Protein 2X7M (pdb70)

Sequence (180 aa):
LVPRGSHMKLCLVAFDGRIPMLSSIVDRFEEHVSEYLGEVKVKKKRAKLPEHAYSKVRGQYLARALLDTLRGMKGEYDRVLGLTSEDLYAPGLNFVFGQARCPGREAVVSVARLLDPDPELYLERVVKELTHELGHTFGLGHCPDRNCVMSFSSSLLEVDRKSPNFCRRCTELLQRNLKR

B-factor: mean 46.01, std 36.49, range [15.48, 312.97]

Solvent-accessible surface area: 9194 Å² total; per-residue (Å²): 220,88,96,126,72,48,49,21,72,0,1,3,0,8,7,19,81,142,13,55,77,49,61,31,0,2,87,97,0,60,126,30,0,27,129,14,15,33,111,2,77,20,104,111,86,211,17,167,20,15,105,159,5,74,24,181,152,102,30,6,11,52,0,110,7,0,0,53,37,0,138,66,41,192,47,140,34,49,36,0,0,0,0,0,22,40,23,0,25,11,108,77,80,108,38,17,9,8,27,13,33,73,98,26,56,6,0,0,0,2,0,27,88,0,89,46,133,68,66,98,48,4,1,71,11,0,10,2,4,0,0,4,10,2,0,18,0,17,33,3,41,96,14,127,62,148,86,0,0,0,9,111,6,61,41,59,146,67,0,52,155,2,20,38,60,11,24,190,181,5,39,77,67,0,77,128,45,45,183,215

Foldseek 3Di:
DPPPPLAAEEEEEEQDDPDPPVVVLQVVLQVVCCVQSNRYDYHYYYFHQDVVQQDPVLQAGAQVVVQVRQVPDDDDGQAYEYEYQGWYDHVPGSGAQKAEDQAAHYIYGYLVQLDDPDVVSSSQLSSLVSLLRNLRNLNDAADPPLQASVHDDPHSVSSSNHGSHHDPVSSCSSVVSVVD

InterPro domains:
  IPR012091 Peptidase M54, archaemetzincin, archaeal/bacterial [MF_01842] (1-168)
  IPR012091 Peptidase M54, archaemetzincin, archaeal/bacterial [NF033823] (16-166)
  IPR012091 Peptidase M54, archaemetzincin, archaeal/bacterial [PIRSF005785] (15-173)
  IPR012962 Peptidase M54, archaemetzincin [PF07998] (1-169)
  IPR012962 Peptidase M54, archaemetzincin [PTHR15910] (17-172)
  IPR012962 Peptidase M54, archaemetzincin [cd11375] (2-169)
  IPR024079 Metallopeptidase, catalytic domain superfamily [G3DSA:3.40.390.10] (1-175)

Organism: Methanopyrus kandleri (strain AV19 / DSM 6324 / JCM 9639 / NBRC 100938) (NCBI:txid190192)

Structure (mmCIF, N/CA/C/O backbone):
data_2X7M
#
_entry.id   2X7M
#
_cell.length_a   50.510
_cell.length_b   55.080
_cell.length_c   58.270
_cell.angle_alpha   90.00
_cell.angle_beta   90.00
_cell.angle_gamma   90.00
#
_symmetry.space_group_name_H-M   'P 21 21 21'
#
loop_
_entity.id
_entity.type
_entity.pdbx_description
1 polymer ARCHAEMETZINCIN
2 non-polymer 'ZINC ION'
3 water water
#
loop_
_atom_site.group_PDB
_atom_site.id
_atom_site.type_symbol
_atom_site.label_atom_id
_atom_site.label_alt_id
_atom_site.label_comp_id
_atom_site.label_asym_id
_atom_site.label_entity_id
_atom_site.label_seq_id
_atom_site.pdbx_PDB_ins_code
_atom_site.Cartn_x
_atom_site.Cartn_y
_atom_site.Cartn_z
_atom_site.occupancy
_atom_site.B_iso_or_equiv
_atom_site.auth_seq_id
_atom_site.auth_comp_id
_atom_site.auth_asym_id
_atom_site.auth_atom_id
_atom_site.pdbx_PDB_model_num
ATOM 1 N N . LEU A 1 14 ? -17.998 12.145 16.200 1.00 118.58 -6 LEU A N 1
ATOM 2 C CA . LEU A 1 14 ? -18.026 13.416 15.415 1.00 86.31 -6 LEU A CA 1
ATOM 3 C C . LEU A 1 14 ? -16.634 13.813 14.945 1.00 38.99 -6 LEU A C 1
ATOM 4 O O . LEU A 1 14 ? -16.321 15.009 14.850 1.00 41.93 -6 LEU A O 1
ATOM 22 N N . VAL A 1 15 ? -15.807 12.828 14.628 1.00 46.17 -5 VAL A N 1
ATOM 23 C CA . VAL A 1 15 ? -14.446 13.100 14.209 1.00 38.04 -5 VAL A CA 1
ATOM 24 C C . VAL A 1 15 ? -14.511 13.888 12.906 1.00 39.04 -5 VAL A C 1
ATOM 25 O O . VAL A 1 15 ? -15.260 13.528 11.997 1.00 50.60 -5 VAL A O 1
ATOM 38 N N . PRO A 1 16 ? -13.735 14.978 12.810 1.00 34.30 -4 PRO A N 1
ATOM 39 C CA . PRO A 1 16 ? -13.704 15.750 11.567 1.00 33.46 -4 PRO A CA 1
ATOM 40 C C . PRO A 1 16 ? -13.350 14.839 10.410 1.00 45.98 -4 PRO A C 1
ATOM 41 O O . PRO A 1 16 ? -12.334 14.147 10.468 1.00 35.31 -4 PRO A O 1
ATOM 52 N N . ARG A 1 17 ? -14.194 14.823 9.381 1.00 38.34 -3 ARG A N 1
ATOM 53 C CA . ARG A 1 17 ? -13.984 13.956 8.236 1.00 67.16 -3 ARG A CA 1
ATOM 54 C C . ARG A 1 17 ? -12.572 14.156 7.720 1.00 43.35 -3 ARG A C 1
ATOM 55 O O . ARG A 1 17 ? -12.123 15.287 7.541 1.00 44.95 -3 ARG A O 1
ATOM 62 N N . GLY A 1 18 ? -11.866 13.052 7.505 1.00 58.64 -2 GLY A N 1
ATOM 63 C CA . GLY A 1 18 ? -10.538 13.097 6.926 1.00 57.95 -2 GLY A CA 1
ATOM 64 C C . GLY A 1 18 ? -9.441 13.388 7.928 1.00 62.99 -2 GLY A C 1
ATOM 65 O O . GLY A 1 18 ? -8.285 13.561 7.556 1.00 54.61 -2 GLY A O 1
ATOM 69 N N . SER A 1 19 ? -9.784 13.432 9.207 1.00 40.35 -1 SER A N 1
ATOM 70 C CA . SER A 1 19 ? -8.774 13.686 10.212 1.00 44.29 -1 SER A CA 1
ATOM 71 C C . SER A 1 19 ? -8.119 12.386 10.637 1.00 46.39 -1 SER A C 1
ATOM 72 O O . SER A 1 19 ? -7.100 12.397 11.319 1.00 48.67 -1 SER A O 1
ATOM 80 N N . HIS A 1 20 ? -8.709 11.265 10.235 1.00 34.52 0 HIS A N 1
ATOM 81 C CA . HIS A 1 20 ? -8.164 9.967 10.585 1.00 60.52 0 HIS A CA 1
ATOM 82 C C . HIS A 1 20 ? -7.650 9.363 9.304 1.00 62.91 0 HIS A C 1
ATOM 83 O O . HIS A 1 20 ? -8.427 9.000 8.428 1.00 49.71 0 HIS A O 1
ATOM 98 N N . MET A 1 21 ? -6.336 9.297 9.174 1.00 35.18 1 MET A N 1
ATOM 99 C CA . MET A 1 21 ? -5.753 8.603 8.048 1.00 34.73 1 MET A CA 1
ATOM 100 C C . MET A 1 21 ? -6.019 7.118 8.222 1.00 43.70 1 MET A C 1
ATOM 101 O O . MET A 1 21 ? -5.793 6.556 9.299 1.00 38.43 1 MET A O 1
ATOM 115 N N . LYS A 1 22 ? -6.522 6.503 7.160 1.00 37.84 2 LYS A N 1
ATOM 116 C CA . LYS A 1 22 ? -6.805 5.080 7.139 1.00 37.20 2 LYS A CA 1
ATOM 117 C C . LYS A 1 22 ? -5.596 4.354 6.567 1.00 34.62 2 LYS A C 1
ATOM 118 O O . LYS A 1 22 ? -5.298 4.479 5.390 1.00 35.02 2 LYS A O 1
ATOM 137 N N . LEU A 1 23 ? -4.898 3.624 7.422 1.00 29.58 3 LEU A N 1
ATOM 138 C CA . LEU A 1 23 ? -3.750 2.843 7.004 1.00 29.24 3 LEU A CA 1
ATOM 139 C C . LEU A 1 23 ? -4.115 1.391 7.064 1.00 32.37 3 LEU A C 1
ATOM 140 O O . LEU A 1 23 ? -4.767 0.931 7.996 1.00 30.80 3 LEU A O 1
ATOM 156 N N . CYS A 1 24 ? -3.665 0.655 6.065 1.00 26.00 4 CYS A N 1
ATOM 157 C CA . CYS A 1 24 ? -3.898 -0.765 6.030 1.00 31.26 4 CYS A CA 1
ATOM 158 C C . CYS A 1 24 ? -2.525 -1.371 6.098 1.00 28.99 4 CYS A C 1
ATOM 159 O O . CYS A 1 24 ? -1.677 -1.036 5.305 1.00 28.49 4 CYS A O 1
ATOM 167 N N . LEU A 1 25 ? -2.280 -2.196 7.099 1.00 24.2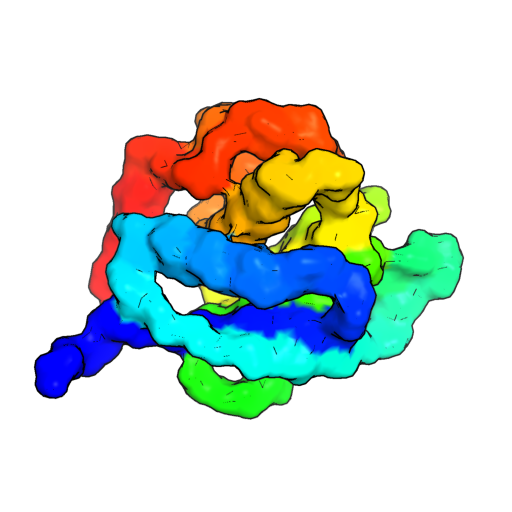4 5 LEU A N 1
ATOM 168 C CA . LEU A 1 25 ? -1.038 -2.936 7.198 1.00 22.79 5 LEU A CA 1
ATOM 169 C C . LEU A 1 25 ? -1.325 -4.348 6.745 1.00 28.34 5 LEU A C 1
ATOM 170 O O . LEU A 1 25 ? -2.149 -5.044 7.323 1.00 26.27 5 LEU A O 1
ATOM 186 N N . VAL A 1 26 ? -0.627 -4.774 5.705 1.00 21.61 6 VAL A N 1
ATOM 187 C CA . VAL A 1 26 ? -0.936 -6.008 5.032 1.00 21.81 6 VAL A CA 1
ATOM 188 C C . VAL A 1 26 ? 0.190 -6.982 5.197 1.00 24.99 6 VAL A C 1
ATOM 189 O O . VAL A 1 26 ? 1.301 -6.733 4.768 1.00 25.31 6 VAL A O 1
ATOM 202 N N . ALA A 1 27 ? -0.105 -8.125 5.775 1.00 23.34 7 ALA A N 1
ATOM 203 C CA . ALA A 1 27 ? 0.899 -9.135 5.962 1.00 23.06 7 ALA A CA 1
ATOM 204 C C . ALA A 1 27 ? 0.842 -10.060 4.782 1.00 22.26 7 ALA A C 1
ATOM 205 O O . ALA A 1 27 ? -0.186 -10.655 4.495 1.00 23.06 7 ALA A O 1
ATOM 212 N N . PHE A 1 28 ? 1.962 -10.167 4.095 1.00 21.21 8 PHE A N 1
ATOM 213 C CA . PHE A 1 28 ? 2.029 -11.002 2.928 1.00 20.20 8 PHE A CA 1
ATOM 214 C C . PHE A 1 28 ? 2.287 -12.438 3.251 1.00 24.93 8 PHE A C 1
ATOM 215 O O . PHE A 1 28 ? 2.212 -13.298 2.378 1.00 27.01 8 PHE A O 1
ATOM 232 N N . ASP A 1 29 ? 2.642 -12.710 4.496 1.00 22.54 9 ASP A N 1
ATOM 233 C CA . ASP A 1 29 ? 2.847 -14.084 4.902 1.00 28.66 9 ASP A CA 1
ATOM 234 C C . ASP A 1 29 ? 2.708 -14.151 6.407 1.00 26.80 9 ASP A C 1
ATOM 235 O O . ASP A 1 29 ? 2.596 -13.130 7.071 1.00 27.02 9 ASP A O 1
ATOM 244 N N . GLY A 1 30 ? 2.694 -15.364 6.933 1.00 28.64 10 GLY A N 1
ATOM 245 C CA . GLY A 1 30 ? 2.490 -15.562 8.351 1.00 30.15 10 GLY A CA 1
ATOM 246 C C . GLY A 1 30 ? 3.776 -15.762 9.122 1.00 32.84 10 GLY A C 1
ATOM 247 O O . GLY A 1 30 ? 3.749 -16.232 10.254 1.00 34.46 10 GLY A O 1
ATOM 251 N N . ARG A 1 31 ? 4.902 -15.394 8.528 1.00 26.49 11 ARG A N 1
ATOM 252 C CA . ARG A 1 31 ? 6.189 -15.600 9.160 1.00 25.56 11 ARG A CA 1
ATOM 253 C C . ARG A 1 31 ? 6.878 -14.296 9.513 1.00 25.22 11 ARG A C 1
ATOM 254 O O . ARG A 1 31 ? 8.098 -14.254 9.641 1.00 27.85 11 ARG A O 1
ATOM 275 N N . ILE A 1 32 ? 6.095 -13.235 9.676 1.00 23.02 12 ILE A N 1
ATOM 276 C CA . ILE A 1 32 ? 6.630 -11.957 10.107 1.00 20.97 12 ILE A CA 1
ATOM 277 C C . ILE A 1 32 ? 6.697 -11.939 11.622 1.00 22.12 12 ILE A C 1
ATOM 278 O O . ILE A 1 32 ? 5.669 -11.926 12.277 1.00 25.74 12 ILE A O 1
ATOM 294 N N . PRO A 1 33 ? 7.912 -11.929 12.176 1.00 23.77 13 PRO A N 1
ATOM 295 C CA . PRO A 1 33 ? 8.026 -11.930 13.640 1.00 22.51 13 PRO A CA 1
ATOM 296 C C . PRO A 1 33 ? 7.418 -10.681 14.241 1.00 22.91 13 PRO A C 1
ATOM 297 O O . PRO A 1 33 ? 7.587 -9.584 13.709 1.00 22.71 13 PRO A O 1
ATOM 308 N N . MET A 1 34 ? 6.697 -10.872 15.335 1.00 23.69 14 MET A N 1
ATOM 309 C CA . MET A 1 34 ? 6.137 -9.766 16.093 1.00 24.47 14 MET A CA 1
ATOM 310 C C . MET A 1 34 ? 5.288 -8.838 15.257 1.00 25.38 14 MET A C 1
ATOM 311 O O . MET A 1 34 ? 5.287 -7.636 15.474 1.00 21.66 14 MET A O 1
ATOM 325 N N . LEU A 1 35 ? 4.516 -9.404 14.353 1.00 23.73 15 LEU A N 1
ATOM 326 C CA . LEU A 1 35 ? 3.660 -8.601 13.508 1.00 22.57 15 LEU A CA 1
ATOM 327 C C . LEU A 1 35 ? 2.796 -7.641 14.317 1.00 24.73 15 LEU A C 1
ATOM 328 O O . LEU A 1 35 ? 2.691 -6.477 13.981 1.00 24.44 15 LEU A O 1
ATOM 344 N N . SER A 1 36 ? 2.180 -8.128 15.394 1.00 26.62 16 SER A N 1
ATOM 345 C CA . SER A 1 36 ? 1.259 -7.297 16.136 1.00 22.75 16 SER A CA 1
ATOM 346 C C . SER A 1 36 ? 1.990 -6.123 16.770 1.00 23.74 16 SER A C 1
ATOM 347 O O . SER A 1 36 ? 1.463 -5.020 16.833 1.00 27.31 16 SER A O 1
ATOM 355 N N . SER A 1 37 ? 3.211 -6.366 17.229 1.00 24.07 17 SER A N 1
ATOM 356 C CA . SER A 1 37 ? 3.989 -5.301 17.853 1.00 23.93 17 SER A CA 1
ATOM 357 C C . SER A 1 37 ? 4.405 -4.317 16.793 1.00 19.93 17 SER A C 1
ATOM 358 O O . SER A 1 37 ? 4.378 -3.109 17.015 1.00 23.13 17 SER A O 1
ATOM 366 N N . ILE A 1 38 ? 4.758 -4.813 15.619 1.00 19.44 18 ILE A N 1
ATOM 367 C CA . ILE A 1 38 ? 5.139 -3.922 14.533 1.00 21.38 18 ILE A CA 1
ATOM 368 C C . ILE A 1 38 ? 4.006 -2.961 14.222 1.00 20.75 18 ILE A C 1
ATOM 369 O O . ILE A 1 38 ? 4.197 -1.752 14.111 1.00 21.89 18 ILE A O 1
ATOM 385 N N . VAL A 1 39 ? 2.811 -3.500 14.090 1.00 21.37 19 VAL A N 1
ATOM 386 C CA . VAL A 1 39 ? 1.694 -2.694 13.680 1.00 24.46 19 VAL A CA 1
ATOM 387 C C . VAL A 1 39 ? 1.365 -1.702 14.784 1.00 22.80 19 VAL A C 1
ATOM 388 O O . VAL A 1 39 ? 1.177 -0.517 14.514 1.00 24.78 19 VAL A O 1
ATOM 401 N N . ASP A 1 40 ? 1.348 -2.174 16.031 1.00 25.63 20 ASP A N 1
ATOM 402 C CA . ASP A 1 40 ? 1.066 -1.302 17.173 1.00 24.63 20 ASP A CA 1
ATOM 403 C C . ASP A 1 40 ? 2.062 -0.164 17.247 1.00 22.70 20 ASP A C 1
ATOM 404 O O . ASP A 1 40 ? 1.700 0.982 17.424 1.00 24.06 20 ASP A O 1
ATOM 413 N N . ARG A 1 41 ? 3.330 -0.494 17.121 1.00 20.26 21 ARG A N 1
ATOM 414 C CA . ARG A 1 41 ? 4.356 0.514 17.246 1.00 19.75 21 ARG A CA 1
ATOM 415 C C . ARG A 1 41 ? 4.344 1.447 16.075 1.00 19.41 21 ARG A C 1
ATOM 416 O O . ARG A 1 41 ? 4.491 2.644 16.253 1.00 20.98 21 ARG A O 1
ATOM 437 N N . PHE A 1 42 ? 4.164 0.920 14.878 1.00 19.75 22 PHE A N 1
ATOM 438 C CA . PHE A 1 42 ? 4.159 1.763 13.714 1.00 18.17 22 PHE A CA 1
ATOM 439 C C . PHE A 1 42 ? 3.005 2.731 13.826 1.00 19.84 22 PHE A C 1
ATOM 440 O O . PHE A 1 42 ? 3.169 3.912 13.576 1.00 21.56 22 PHE A O 1
ATOM 457 N N . GLU A 1 43 ? 1.842 2.228 14.219 1.00 22.13 23 GLU A N 1
ATOM 458 C CA . GLU A 1 43 ? 0.648 3.071 14.359 1.00 24.99 23 GLU A CA 1
ATOM 459 C C . GLU A 1 43 ? 0.891 4.218 15.339 1.00 23.88 23 GLU A C 1
ATOM 460 O O . GLU A 1 43 ? 0.570 5.372 15.063 1.00 26.70 23 GLU A O 1
ATOM 472 N N . GLU A 1 44 ? 1.492 3.897 16.472 1.00 23.75 24 GLU A N 1
ATOM 473 C CA . GLU A 1 44 ? 1.752 4.902 17.488 1.00 25.40 24 GLU A CA 1
ATOM 474 C C . GLU A 1 44 ? 2.763 5.880 16.943 1.00 24.53 24 GLU A C 1
ATOM 475 O O . GLU A 1 44 ? 2.627 7.088 17.092 1.00 27.64 24 GLU A O 1
ATOM 487 N N . HIS A 1 45 ? 3.778 5.355 16.278 1.00 22.17 25 HIS A N 1
ATOM 488 C CA . HIS A 1 45 ? 4.865 6.201 15.847 1.00 20.25 25 HIS A CA 1
ATOM 489 C C . HIS A 1 45 ? 4.429 7.213 14.821 1.00 23.65 25 HIS A C 1
ATOM 490 O O . HIS A 1 45 ? 4.718 8.399 14.968 1.00 25.10 25 HIS A O 1
ATOM 505 N N . VAL A 1 46 ? 3.701 6.772 13.814 1.00 21.99 26 VAL A N 1
ATOM 506 C CA . VAL A 1 46 ? 3.432 7.661 12.704 1.00 24.22 26 VAL A CA 1
ATOM 507 C C . VAL A 1 46 ? 2.344 8.633 13.093 1.00 28.11 26 VAL A C 1
ATOM 508 O O . VAL A 1 46 ? 2.176 9.638 12.428 1.00 29.76 26 VAL A O 1
ATOM 521 N N . SER A 1 47 ? 1.604 8.337 14.151 1.00 29.61 27 SER A N 1
ATOM 522 C CA . SER A 1 47 ? 0.564 9.261 14.601 1.00 43.23 27 SER A CA 1
ATOM 523 C C . SER A 1 47 ? 1.142 10.632 14.973 1.00 31.63 27 SER A C 1
ATOM 524 O O . SER A 1 47 ? 0.455 11.640 14.884 1.00 39.94 27 SER A O 1
ATOM 532 N N . GLU A 1 48 ? 2.407 10.673 15.370 1.00 29.14 28 GLU A N 1
ATOM 533 C CA . GLU A 1 48 ? 3.062 11.931 15.679 1.00 31.50 28 GLU A CA 1
ATOM 534 C C . GLU A 1 48 ? 3.002 12.854 14.461 1.00 32.56 28 GLU A C 1
ATOM 535 O O . GLU A 1 48 ? 2.849 14.071 14.580 1.00 36.72 28 GLU A O 1
ATOM 547 N N . TYR A 1 49 ? 3.124 12.259 13.284 1.00 27.30 29 TYR A N 1
ATOM 548 C CA . TYR A 1 49 ? 3.188 13.009 12.043 1.00 32.67 29 TYR A CA 1
ATOM 549 C C . TYR A 1 49 ? 1.845 13.091 11.338 1.00 41.69 29 TYR A C 1
ATOM 550 O O . TYR A 1 49 ? 1.533 14.102 10.708 1.00 48.48 29 TYR A O 1
ATOM 568 N N . LEU A 1 50 ? 1.045 12.037 11.443 1.00 33.99 30 LEU A N 1
ATOM 569 C CA . LEU A 1 50 ? -0.196 11.941 10.673 1.00 34.57 30 LEU A CA 1
ATOM 570 C C . LEU A 1 50 ? -1.433 12.210 11.513 1.00 53.88 30 LEU A C 1
ATOM 571 O O . LEU A 1 50 ? -2.545 12.264 10.990 1.00 48.80 30 LEU A O 1
ATOM 587 N N . GLY A 1 51 ? -1.242 12.367 12.815 1.00 43.61 31 GLY A N 1
ATOM 588 C CA . GLY A 1 51 ? -2.357 12.349 13.740 1.00 43.17 31 GLY A CA 1
ATOM 589 C C . GLY A 1 51 ? -2.739 10.927 14.077 1.00 60.82 31 GLY A C 1
ATOM 590 O O . GLY A 1 51 ? -2.159 9.982 13.548 1.00 42.83 31 GLY A O 1
ATOM 594 N N . GLU A 1 52 ? -3.708 10.773 14.970 1.00 53.38 32 GLU A N 1
ATOM 595 C CA . GLU A 1 52 ? -4.201 9.457 15.346 1.00 84.86 32 GLU A CA 1
ATOM 596 C C . GLU A 1 52 ? -4.659 8.724 14.100 1.00 64.90 32 GLU A C 1
ATOM 597 O O . GLU A 1 52 ? -5.557 9.171 13.398 1.00 60.98 32 GLU A O 1
ATOM 609 N N . VAL A 1 53 ? -4.035 7.589 13.832 1.00 50.15 33 VAL A N 1
ATOM 610 C CA . VAL A 1 53 ? -4.326 6.837 12.626 1.00 42.49 33 VAL A CA 1
ATOM 611 C C . VAL A 1 53 ? -5.151 5.606 12.939 1.00 84.60 33 VAL A C 1
ATOM 612 O O . VAL A 1 53 ? -4.958 4.954 13.967 1.00 60.68 33 VAL A O 1
ATOM 625 N N . LYS A 1 54 ? -6.073 5.296 12.038 1.00 61.36 34 LYS A N 1
ATOM 626 C CA . LYS A 1 54 ? -6.861 4.089 12.144 1.00 47.65 34 LYS A CA 1
ATOM 627 C C . LYS A 1 54 ? -6.202 3.019 11.280 1.00 56.66 34 LYS A C 1
ATOM 628 O O . LYS A 1 54 ? -6.254 3.081 10.052 1.00 48.77 34 LYS A O 1
ATOM 647 N N . VAL A 1 55 ? -5.549 2.064 11.931 1.00 42.78 35 VAL A N 1
ATOM 648 C CA . VAL A 1 55 ? -4.904 0.959 11.242 1.00 49.81 35 VAL A CA 1
ATOM 649 C C . VAL A 1 55 ? -5.838 -0.241 11.124 1.00 43.07 35 VAL A C 1
ATOM 650 O O . VAL A 1 55 ? -6.644 -0.524 12.009 1.00 54.06 35 VAL A O 1
ATOM 663 N N . LYS A 1 56 ? -5.727 -0.932 10.004 1.00 38.84 36 LYS A N 1
ATOM 664 C CA . LYS A 1 56 ? -6.463 -2.160 9.778 1.00 39.95 36 LYS A CA 1
ATOM 665 C C . LYS A 1 56 ? -5.451 -3.158 9.290 1.00 37.52 36 LYS A C 1
ATOM 666 O O . LYS A 1 56 ? -4.605 -2.829 8.473 1.00 40.82 36 LYS A O 1
ATOM 685 N N . LYS A 1 57 ? -5.517 -4.368 9.823 1.00 41.08 37 LYS A N 1
ATOM 686 C CA . LYS A 1 57 ? -4.589 -5.410 9.452 1.00 38.09 37 LYS A CA 1
ATOM 687 C C . LYS A 1 57 ? -5.243 -6.304 8.429 1.00 38.59 37 LYS A C 1
ATOM 688 O O . LYS A 1 57 ? -6.409 -6.656 8.576 1.00 44.10 37 LYS A O 1
ATOM 707 N N . LYS A 1 58 ? -4.494 -6.614 7.376 1.00 27.06 38 LYS A N 1
ATOM 708 C CA . LYS A 1 58 ? -4.977 -7.501 6.332 1.00 29.07 38 LYS A CA 1
ATOM 709 C C . LYS A 1 58 ? -3.896 -8.492 5.968 1.00 30.61 38 LYS A C 1
ATOM 710 O O . LYS A 1 58 ? -2.755 -8.345 6.387 1.00 28.48 38 LYS A O 1
ATOM 729 N N . ARG A 1 59 ? -4.288 -9.493 5.195 1.00 33.90 39 ARG A N 1
ATOM 730 C CA . ARG A 1 59 ? -3.357 -10.404 4.549 1.00 37.29 39 ARG A CA 1
ATOM 731 C C . ARG A 1 59 ? -3.384 -10.191 3.043 1.00 44.21 39 ARG A C 1
ATOM 732 O O . ARG A 1 59 ? -4.382 -9.746 2.474 1.00 34.74 39 ARG A O 1
ATOM 753 N N . ALA A 1 60 ? -2.278 -10.513 2.393 1.00 28.97 40 ALA A N 1
ATOM 754 C CA . ALA A 1 60 ? -2.275 -10.585 0.950 1.00 32.97 40 ALA A CA 1
ATOM 755 C C . ALA A 1 60 ? -1.426 -11.759 0.532 1.00 30.61 40 ALA A C 1
ATOM 756 O O . ALA A 1 60 ? -0.582 -12.242 1.280 1.00 30.83 40 ALA A O 1
ATOM 763 N N . LYS A 1 61 ? -1.687 -12.230 -0.672 1.00 31.56 41 LYS A N 1
ATOM 764 C CA . LYS A 1 61 ? -0.911 -13.309 -1.236 1.00 33.14 41 LYS A CA 1
ATOM 765 C C . LYS A 1 61 ? 0.292 -12.744 -1.966 1.00 24.17 41 LYS A C 1
ATOM 766 O O . LYS A 1 61 ? 0.186 -11.770 -2.703 1.00 28.07 41 LYS A O 1
ATOM 785 N N . LEU A 1 62 ? 1.446 -13.342 -1.740 1.00 27.33 42 LEU A N 1
ATOM 786 C CA . LEU A 1 62 ? 2.617 -12.975 -2.505 1.00 23.89 42 LEU A CA 1
ATOM 787 C C . LEU A 1 62 ? 2.381 -13.278 -3.970 1.00 27.56 42 LEU A C 1
ATOM 788 O O . LEU A 1 62 ? 1.843 -14.325 -4.324 1.00 28.34 42 LEU A O 1
ATOM 804 N N . PRO A 1 63 ? 2.778 -12.347 -4.834 1.00 24.62 43 PRO A N 1
ATOM 805 C CA . PRO A 1 63 ? 2.628 -12.595 -6.271 1.00 23.44 43 PRO A CA 1
ATOM 806 C C . PRO A 1 63 ? 3.759 -13.485 -6.758 1.00 26.44 43 PRO A C 1
ATOM 807 O O . PRO A 1 63 ? 4.903 -13.056 -6.894 1.00 24.47 43 PRO A O 1
ATOM 818 N N . GLU A 1 64 ? 3.431 -14.739 -7.001 1.00 28.61 44 GLU A N 1
ATOM 819 C CA . GLU A 1 64 ? 4.451 -15.724 -7.317 1.00 31.29 44 GLU A CA 1
ATOM 820 C C . GLU A 1 64 ? 5.162 -15.412 -8.625 1.00 27.21 44 GLU A C 1
ATOM 821 O O . GLU A 1 64 ? 6.319 -15.792 -8.814 1.00 26.97 44 GLU A O 1
ATOM 833 N N . HIS A 1 65 ? 4.487 -14.701 -9.521 1.00 24.90 45 HIS A N 1
ATOM 834 C CA . HIS A 1 65 ? 5.102 -14.378 -10.807 1.00 27.81 45 HIS A CA 1
ATOM 835 C C . HIS A 1 65 ? 6.301 -13.483 -10.575 1.00 28.61 45 HIS A C 1
ATOM 836 O O . HIS A 1 65 ? 7.212 -13.434 -11.390 1.00 30.43 45 HIS A O 1
ATOM 851 N N . ALA A 1 66 ? 6.294 -12.773 -9.449 1.00 25.01 46 ALA A N 1
ATOM 852 C CA . ALA A 1 66 ? 7.338 -11.821 -9.142 1.00 27.08 46 ALA A CA 1
ATOM 853 C C . ALA A 1 66 ? 8.444 -12.447 -8.309 1.00 19.24 46 ALA A C 1
ATOM 854 O 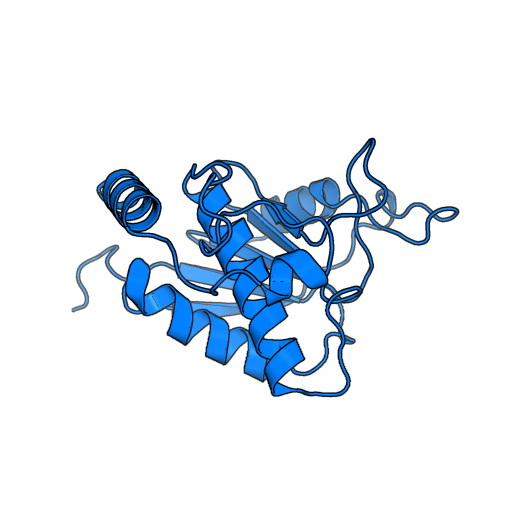O . ALA A 1 66 ? 9.395 -11.792 -7.939 1.00 21.36 46 ALA A O 1
ATOM 861 N N . TYR A 1 67 ? 8.321 -13.741 -8.042 1.00 21.27 47 TYR A N 1
ATOM 862 C CA . TYR A 1 67 ? 9.349 -14.444 -7.324 1.00 21.31 47 TYR A CA 1
ATOM 863 C C . TYR A 1 67 ? 10.425 -14.849 -8.270 1.00 22.05 47 TYR A C 1
ATOM 864 O O . TYR A 1 67 ? 10.173 -15.527 -9.294 1.00 23.92 47 TYR A O 1
ATOM 882 N N . SER A 1 68 ? 11.629 -14.429 -7.942 1.00 21.71 48 SER A N 1
ATOM 883 C CA . SER A 1 68 ? 12.799 -14.844 -8.677 1.00 21.01 48 SER A CA 1
ATOM 884 C C . SER A 1 68 ? 13.321 -16.069 -7.968 1.00 21.04 48 SER A C 1
ATOM 885 O O . SER A 1 68 ? 13.754 -16.005 -6.818 1.00 23.72 48 SER A O 1
ATOM 893 N N . LYS A 1 69 ? 13.282 -17.198 -8.654 1.00 26.07 49 LYS A N 1
ATOM 894 C CA . LYS A 1 69 ? 13.701 -18.427 -8.024 1.00 31.02 49 LYS A CA 1
ATOM 895 C C . LYS A 1 69 ? 15.195 -18.398 -7.765 1.00 23.79 49 LYS A C 1
ATOM 896 O O . LYS A 1 69 ? 15.639 -18.866 -6.721 1.00 31.06 49 LYS A O 1
ATOM 915 N N . VAL A 1 70 ? 15.967 -17.853 -8.695 1.00 27.24 50 VAL A N 1
ATOM 916 C CA . VAL A 1 70 ? 17.405 -17.781 -8.491 1.00 25.89 50 VAL A CA 1
ATOM 917 C C . VAL A 1 70 ? 17.723 -16.893 -7.300 1.00 28.80 50 VAL A C 1
ATOM 918 O O . VAL A 1 70 ? 18.518 -17.259 -6.436 1.00 30.03 50 VAL A O 1
ATOM 931 N N . ARG A 1 71 ? 17.075 -15.741 -7.223 1.00 24.02 51 ARG A N 1
ATOM 932 C CA . ARG A 1 71 ? 17.381 -14.782 -6.167 1.00 24.14 51 ARG A CA 1
ATOM 933 C C . ARG A 1 71 ? 16.765 -15.157 -4.832 1.00 24.86 51 ARG A C 1
ATOM 934 O O . ARG A 1 71 ? 17.244 -14.729 -3.788 1.00 23.91 51 ARG A O 1
ATOM 955 N N . GLY A 1 72 ? 15.686 -15.926 -4.853 1.00 21.80 52 GLY A N 1
ATOM 956 C CA . GLY A 1 72 ? 14.932 -16.198 -3.651 1.00 20.91 52 GLY A CA 1
ATOM 957 C C . GLY A 1 72 ? 14.348 -14.907 -3.108 1.00 22.28 52 GLY A C 1
ATOM 958 O O . GLY A 1 72 ? 14.275 -14.695 -1.896 1.00 23.49 52 GLY A O 1
ATOM 962 N N . GLN A 1 73 ? 13.940 -14.047 -4.029 1.00 20.81 53 GLN A N 1
ATOM 963 C CA . GLN A 1 73 ? 13.393 -12.740 -3.686 1.00 19.19 53 GLN A CA 1
ATOM 964 C C . GLN A 1 73 ? 12.221 -12.415 -4.551 1.00 19.23 53 GLN A C 1
ATOM 965 O O . GLN A 1 73 ? 12.139 -12.871 -5.685 1.00 19.54 53 GLN A O 1
ATOM 979 N N . TYR A 1 74 ? 11.361 -11.545 -4.054 1.00 18.65 54 TYR A N 1
ATOM 980 C CA . TYR A 1 74 ? 10.277 -11.015 -4.848 1.00 20.04 54 TYR A CA 1
ATOM 981 C C . TYR A 1 74 ? 10.581 -9.619 -5.279 1.00 17.10 54 TYR A C 1
ATOM 982 O O . TYR A 1 74 ? 11.193 -8.860 -4.538 1.00 17.20 54 TYR A O 1
ATOM 1000 N N . LEU A 1 75 ? 10.120 -9.274 -6.473 1.00 17.64 55 LEU A N 1
ATOM 1001 C CA . LEU A 1 75 ? 10.176 -7.885 -6.922 1.00 18.27 55 LEU A CA 1
ATOM 1002 C C . LEU A 1 75 ? 9.231 -7.074 -6.063 1.00 16.97 55 LEU A C 1
ATOM 1003 O O . LEU A 1 75 ? 8.038 -7.304 -6.053 1.00 20.66 55 LEU A O 1
ATOM 1019 N N . ALA A 1 76 ? 9.778 -6.120 -5.326 1.00 18.29 56 ALA A N 1
ATOM 1020 C CA . ALA A 1 76 ? 8.960 -5.307 -4.430 1.00 19.63 56 ALA A CA 1
ATOM 1021 C C . ALA A 1 76 ? 7.822 -4.635 -5.157 1.00 16.76 56 ALA A C 1
ATOM 1022 O O . ALA A 1 76 ? 6.732 -4.541 -4.629 1.00 19.53 56 ALA A O 1
ATOM 1029 N N . ARG A 1 77 ? 8.066 -4.148 -6.372 1.00 19.27 57 ARG A N 1
ATOM 1030 C CA . ARG A 1 77 ? 7.053 -3.424 -7.101 1.00 21.75 57 ARG A CA 1
ATOM 1031 C C . ARG A 1 77 ? 5.854 -4.317 -7.332 1.00 19.47 57 ARG A C 1
ATOM 1032 O O . ARG A 1 77 ? 4.733 -3.866 -7.345 1.00 21.66 57 ARG A O 1
ATOM 1053 N N . ALA A 1 78 ? 6.093 -5.611 -7.533 1.00 20.88 58 ALA A N 1
ATOM 1054 C CA . ALA A 1 78 ? 4.974 -6.522 -7.738 1.00 20.73 58 ALA A CA 1
ATOM 1055 C C . ALA A 1 78 ? 4.118 -6.631 -6.496 1.00 22.56 58 ALA A C 1
ATOM 1056 O O . ALA A 1 78 ? 2.923 -6.784 -6.579 1.00 23.97 58 ALA A O 1
ATOM 1063 N N . LEU A 1 79 ? 4.741 -6.568 -5.330 1.00 20.05 59 LEU A N 1
ATOM 1064 C CA . LEU A 1 79 ? 3.972 -6.539 -4.099 1.00 19.03 59 LEU A CA 1
ATOM 1065 C C . LEU A 1 79 ? 3.191 -5.240 -4.019 1.00 18.91 59 LEU A C 1
ATOM 1066 O O . LEU A 1 79 ? 2.055 -5.225 -3.596 1.00 21.02 59 LEU A O 1
ATOM 1082 N N . LEU A 1 80 ? 3.790 -4.143 -4.448 1.00 18.69 60 LEU A N 1
ATOM 1083 C CA . LEU A 1 80 ? 3.030 -2.910 -4.491 1.00 21.42 60 LEU A CA 1
ATOM 1084 C C . LEU A 1 80 ? 1.825 -3.046 -5.409 1.00 21.19 60 LEU A C 1
ATOM 1085 O O . LEU A 1 80 ? 0.767 -2.542 -5.098 1.00 23.06 60 LEU A O 1
ATOM 1101 N N . ASP A 1 81 ? 2.002 -3.700 -6.552 1.00 21.51 61 ASP A N 1
ATOM 1102 C CA . ASP A 1 81 ? 0.906 -3.932 -7.466 1.00 24.97 61 ASP A CA 1
ATOM 1103 C C . ASP A 1 81 ? -0.139 -4.777 -6.781 1.00 24.12 61 ASP A C 1
ATOM 1104 O O . ASP A 1 81 ? -1.319 -4.497 -6.882 1.00 26.79 61 ASP A O 1
ATOM 1113 N N . THR A 1 82 ? 0.301 -5.783 -6.028 1.00 25.04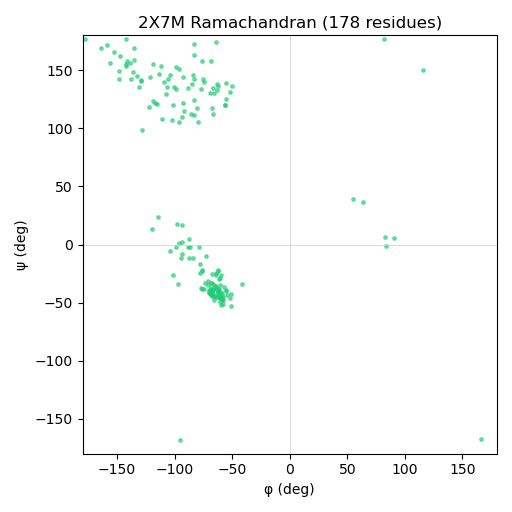 62 THR A N 1
ATOM 1114 C CA . THR A 1 82 ? -0.636 -6.599 -5.279 1.00 22.81 62 THR A CA 1
ATOM 1115 C C . THR A 1 82 ? -1.412 -5.753 -4.290 1.00 25.93 62 THR A C 1
ATOM 1116 O O . THR A 1 82 ? -2.628 -5.877 -4.172 1.00 29.43 62 THR A O 1
ATOM 1127 N N . LEU A 1 83 ? -0.714 -4.881 -3.565 1.00 23.65 63 LEU A N 1
ATOM 1128 C CA . LEU A 1 83 ? -1.380 -4.028 -2.602 1.00 24.92 63 LEU A CA 1
ATOM 1129 C C . LEU A 1 83 ? -2.348 -3.105 -3.310 1.00 27.28 63 LEU A C 1
ATOM 1130 O O . LEU A 1 83 ? -3.429 -2.848 -2.811 1.00 27.93 63 LEU A O 1
ATOM 1146 N N . ARG A 1 84 ? -1.943 -2.629 -4.486 1.00 26.31 64 ARG A N 1
ATOM 1147 C CA . ARG A 1 84 ? -2.741 -1.707 -5.277 1.00 27.29 64 ARG A CA 1
ATOM 1148 C C . ARG A 1 84 ? -4.054 -2.362 -5.661 1.00 29.98 64 ARG A C 1
ATOM 1149 O O . ARG A 1 84 ? -5.072 -1.695 -5.813 1.00 32.78 64 ARG A O 1
ATOM 1170 N N . GLY A 1 85 ? -4.030 -3.684 -5.793 1.00 30.31 65 GLY A N 1
ATOM 1171 C CA . GLY A 1 85 ? -5.190 -4.421 -6.252 1.00 41.72 65 GLY A CA 1
ATOM 1172 C C . GLY A 1 85 ? -6.121 -4.816 -5.129 1.00 45.07 65 GLY A C 1
ATOM 1173 O O . GLY A 1 85 ? -7.103 -5.521 -5.345 1.00 63.50 65 GLY A O 1
ATOM 1177 N N . MET A 1 86 ? -5.821 -4.361 -3.920 1.00 40.67 66 MET A N 1
ATOM 1178 C CA . MET A 1 86 ? -6.618 -4.747 -2.772 1.00 49.93 66 MET A CA 1
ATOM 1179 C C . MET A 1 86 ? -7.841 -3.861 -2.590 1.00 66.41 66 MET A C 1
ATOM 1180 O O . MET A 1 86 ? -7.783 -2.643 -2.758 1.00 59.44 66 MET A O 1
ATOM 1194 N N . LYS A 1 87 ? -8.951 -4.508 -2.256 1.00 88.32 67 LYS A N 1
ATOM 1195 C CA . LYS A 1 87 ? -10.195 -3.826 -1.959 1.00 101.34 67 LYS A CA 1
ATOM 1196 C C . LYS A 1 87 ? -10.047 -3.062 -0.660 1.00 76.27 67 LYS A C 1
ATOM 1197 O O . LYS A 1 87 ? -9.188 -3.376 0.163 1.00 57.68 67 LYS A O 1
ATOM 1216 N N . GLY A 1 88 ? -10.897 -2.060 -0.482 1.00 59.93 68 GLY A N 1
ATOM 1217 C CA . GLY A 1 88 ? -10.884 -1.254 0.719 1.00 70.48 68 GLY A CA 1
ATOM 1218 C C . GLY A 1 88 ? -10.526 0.173 0.385 1.00 49.56 68 GLY A C 1
ATOM 1219 O O . GLY A 1 88 ? -9.809 0.431 -0.583 1.00 76.68 68 GLY A O 1
ATOM 1223 N N . GLU A 1 89 ? -11.040 1.107 1.178 1.00 55.85 69 GLU A N 1
ATOM 1224 C CA . GLU A 1 89 ? -10.679 2.504 1.016 1.00 52.17 69 GLU A CA 1
ATOM 1225 C C . GLU A 1 89 ? -9.682 2.851 2.106 1.00 59.11 69 GLU A C 1
ATOM 1226 O O . GLU A 1 89 ? -10.013 2.936 3.288 1.00 55.48 69 GLU A O 1
ATOM 1238 N N . TYR A 1 90 ? -8.436 2.999 1.691 1.00 42.32 70 TYR A N 1
ATOM 1239 C CA . TYR A 1 90 ? -7.366 3.286 2.605 1.00 35.28 70 TYR A CA 1
ATOM 1240 C C . TYR A 1 90 ? -6.575 4.420 2.007 1.00 31.45 70 TYR A C 1
ATOM 1241 O O . TYR A 1 90 ? -6.445 4.530 0.789 1.00 40.49 70 TYR A O 1
ATOM 1259 N N . ASP A 1 91 ? -6.064 5.284 2.865 1.00 32.95 71 ASP A N 1
ATOM 1260 C CA . ASP A 1 91 ? -5.216 6.356 2.401 1.00 38.21 71 ASP A CA 1
ATOM 1261 C C . ASP A 1 91 ? -3.862 5.796 2.036 1.00 29.39 71 ASP A C 1
ATOM 1262 O O . ASP A 1 91 ? -3.261 6.208 1.052 1.00 31.39 71 ASP A O 1
ATOM 1271 N N . ARG A 1 92 ? -3.403 4.834 2.834 1.00 27.17 72 ARG A N 1
ATOM 1272 C CA . ARG A 1 92 ? -2.164 4.137 2.554 1.00 28.58 72 ARG A CA 1
ATOM 1273 C C . ARG A 1 92 ? -2.343 2.655 2.831 1.00 26.93 72 ARG A C 1
ATOM 1274 O O . ARG A 1 92 ? -3.016 2.251 3.772 1.00 27.99 72 ARG A O 1
ATOM 1295 N N . VAL A 1 93 ? -1.718 1.844 1.994 1.00 23.41 73 VAL A N 1
ATOM 1296 C CA . VAL A 1 93 ? -1.685 0.429 2.205 1.00 26.81 73 VAL A CA 1
ATOM 1297 C C . VAL A 1 93 ? -0.227 0.077 2.267 1.00 24.22 73 VAL A C 1
ATOM 1298 O O . VAL A 1 93 ? 0.498 0.253 1.293 1.00 24.74 73 VAL A O 1
ATOM 1311 N N . LEU A 1 94 ? 0.193 -0.445 3.406 1.00 20.60 74 LEU A N 1
ATOM 1312 C CA . LEU A 1 94 ? 1.582 -0.774 3.622 1.00 20.65 74 LEU A CA 1
ATOM 1313 C C . LEU A 1 94 ? 1.678 -2.250 3.868 1.00 21.96 74 LEU A C 1
ATOM 1314 O O . LEU A 1 94 ? 1.090 -2.789 4.794 1.00 23.42 74 LEU A O 1
ATOM 1330 N N . GLY A 1 95 ? 2.477 -2.895 3.057 1.00 19.24 75 GLY A N 1
ATOM 1331 C CA . GLY A 1 95 ? 2.637 -4.321 3.139 1.00 21.81 75 GLY A CA 1
ATOM 1332 C C . GLY A 1 95 ? 3.853 -4.645 3.964 1.00 18.22 75 GLY A C 1
ATOM 1333 O O . GLY A 1 95 ? 4.810 -3.881 4.048 1.00 18.42 75 GLY A O 1
ATOM 1337 N N . LEU A 1 96 ? 3.804 -5.801 4.602 1.00 19.20 76 LEU A N 1
ATOM 1338 C CA . LEU A 1 96 ? 4.936 -6.347 5.275 1.00 18.84 76 LEU A CA 1
ATOM 1339 C C . LEU A 1 96 ? 5.082 -7.758 4.789 1.00 16.45 76 LEU A C 1
ATOM 1340 O O . LEU A 1 96 ? 4.101 -8.480 4.602 1.00 18.59 76 LEU A O 1
ATOM 1356 N N . THR A 1 97 ? 6.319 -8.168 4.602 1.00 18.27 77 THR A N 1
ATOM 1357 C CA . THR A 1 97 ? 6.586 -9.535 4.270 1.00 18.79 77 THR A CA 1
ATOM 1358 C C . THR A 1 97 ? 7.851 -9.985 4.963 1.00 19.09 77 THR A C 1
ATOM 1359 O O . THR A 1 97 ? 8.691 -9.172 5.333 1.00 19.23 77 THR A O 1
ATOM 1370 N N . SER A 1 98 ? 7.973 -11.291 5.194 1.00 17.84 78 SER A N 1
ATOM 1371 C CA . SER A 1 98 ? 9.224 -11.834 5.671 1.00 19.15 78 SER A CA 1
ATOM 1372 C C . SER A 1 98 ? 10.036 -12.365 4.512 1.00 17.03 78 SER A C 1
ATOM 1373 O O . SER A 1 98 ? 11.130 -12.864 4.711 1.00 21.84 78 SER A O 1
ATOM 1381 N N . GLU A 1 99 ? 9.504 -12.234 3.302 1.00 20.85 79 GLU A N 1
ATOM 1382 C CA . GLU A 1 99 ? 10.242 -12.626 2.115 1.00 20.26 79 GLU A CA 1
ATOM 1383 C C . GLU A 1 99 ? 11.133 -11.487 1.723 1.00 21.32 79 GLU A C 1
ATOM 1384 O O . GLU A 1 99 ? 10.799 -10.328 1.918 1.00 21.16 79 GLU A O 1
ATOM 1396 N N . ASP A 1 100 ? 12.291 -11.832 1.204 1.00 18.36 80 ASP A N 1
ATOM 1397 C CA . ASP A 1 100 ? 13.237 -10.856 0.782 1.00 18.37 80 ASP A CA 1
ATOM 1398 C C . ASP A 1 100 ? 12.771 -10.255 -0.525 1.00 19.79 80 ASP A C 1
ATOM 1399 O O . ASP A 1 100 ? 12.168 -10.925 -1.341 1.00 20.38 80 ASP A O 1
ATOM 1408 N N . LEU A 1 101 ? 12.998 -8.961 -0.665 1.00 17.41 81 LEU A N 1
ATOM 1409 C CA . LEU A 1 101 ? 12.562 -8.206 -1.797 1.00 15.48 81 LEU A CA 1
ATOM 1410 C C . LEU A 1 101 ? 13.728 -7.614 -2.531 1.00 17.71 81 LEU A C 1
ATOM 1411 O O . LEU A 1 101 ? 14.787 -7.362 -1.968 1.00 18.36 81 LEU A O 1
ATOM 1427 N N . TYR A 1 102 ? 13.505 -7.346 -3.806 1.00 17.02 82 TYR A N 1
ATOM 1428 C CA . TYR A 1 102 ? 14.447 -6.545 -4.566 1.00 19.63 82 TYR A CA 1
ATOM 1429 C C . TYR A 1 102 ? 13.729 -5.641 -5.512 1.00 18.94 82 TYR A C 1
ATOM 1430 O O . TYR A 1 102 ? 12.521 -5.678 -5.644 1.00 19.00 82 TYR A O 1
ATOM 1448 N N . ALA A 1 103 ? 14.511 -4.833 -6.200 1.00 19.72 83 ALA A N 1
ATOM 1449 C CA . ALA A 1 103 ? 14.010 -4.060 -7.294 1.00 20.28 83 ALA A CA 1
ATOM 1450 C C . ALA A 1 103 ? 15.048 -4.232 -8.371 1.00 20.81 83 ALA A C 1
ATOM 1451 O O . ALA A 1 103 ? 16.187 -4.616 -8.080 1.00 22.94 83 ALA A O 1
ATOM 1458 N N . PRO A 1 104 ? 14.654 -3.995 -9.621 1.00 25.97 84 PRO A N 1
ATOM 1459 C CA . PRO A 1 104 ? 15.554 -4.236 -10.738 1.00 30.89 84 PRO A CA 1
ATOM 1460 C C . PRO A 1 104 ? 16.835 -3.456 -10.574 1.00 23.05 84 PRO A C 1
ATOM 1461 O O . PRO A 1 104 ? 16.805 -2.234 -10.498 1.00 27.79 84 PRO A O 1
ATOM 1472 N N . GLY A 1 105 ? 17.951 -4.158 -10.521 1.00 23.96 85 GLY A N 1
ATOM 1473 C CA . GLY A 1 105 ? 19.228 -3.497 -10.435 1.00 27.12 85 GLY A CA 1
ATOM 1474 C C . GLY A 1 105 ? 19.669 -3.254 -9.012 1.00 22.86 85 GLY A C 1
ATOM 1475 O O . GLY A 1 105 ? 20.691 -2.623 -8.796 1.00 26.46 85 GLY A O 1
ATOM 1479 N N . LEU A 1 106 ? 18.916 -3.771 -8.045 1.00 22.96 86 LEU A N 1
ATOM 1480 C CA . LEU A 1 106 ? 19.377 -3.746 -6.662 1.00 25.45 86 LEU A CA 1
ATOM 1481 C C . LEU A 1 106 ? 19.468 -5.149 -6.087 1.00 25.86 86 LEU A C 1
ATOM 1482 O O . LEU A 1 106 ? 18.666 -6.015 -6.409 1.00 26.07 86 LEU A O 1
ATOM 1498 N N . ASN A 1 107 ? 20.463 -5.374 -5.246 1.00 24.40 87 ASN A N 1
ATOM 1499 C CA . ASN A 1 107 ? 20.648 -6.683 -4.629 1.00 28.85 87 ASN A CA 1
ATOM 1500 C C . ASN A 1 107 ? 19.444 -7.040 -3.762 1.00 22.69 87 ASN A C 1
ATOM 1501 O O . ASN A 1 107 ? 18.983 -8.168 -3.748 1.00 23.43 87 ASN A O 1
ATOM 1512 N N . PHE A 1 108 ? 18.927 -6.035 -3.082 1.00 22.46 88 PHE A N 1
ATOM 1513 C CA . PHE A 1 108 ? 17.732 -6.193 -2.295 1.00 19.69 88 PHE A CA 1
ATOM 1514 C C . PHE A 1 108 ? 17.214 -4.807 -1.987 1.00 18.66 88 PHE A C 1
ATOM 1515 O O . PHE A 1 108 ? 17.895 -3.810 -2.190 1.00 21.03 88 PHE A O 1
ATOM 1532 N N . VAL A 1 109 ? 16.000 -4.759 -1.466 1.00 19.58 89 VAL A N 1
ATOM 1533 C CA . VAL A 1 109 ? 15.483 -3.546 -0.896 1.00 19.15 89 VAL A CA 1
ATOM 1534 C C . VAL A 1 109 ? 14.821 -3.953 0.396 1.00 19.01 89 VAL A C 1
ATOM 1535 O O . VAL A 1 109 ? 14.313 -5.075 0.523 1.00 19.52 89 VAL A O 1
ATOM 1548 N N . PHE A 1 110 ? 14.846 -3.051 1.361 1.00 19.54 90 PHE A N 1
ATOM 1549 C CA . PHE A 1 110 ? 14.097 -3.271 2.587 1.00 15.69 90 PHE A CA 1
ATOM 1550 C C . PHE A 1 110 ? 12.654 -3.015 2.350 1.00 18.04 90 PHE A C 1
ATOM 1551 O O . PHE A 1 110 ? 11.808 -3.484 3.074 1.00 19.23 90 PHE A O 1
ATOM 1568 N N . GLY A 1 111 ? 12.370 -2.246 1.321 1.00 20.22 91 GLY A N 1
ATOM 1569 C CA . GLY A 1 111 ? 11.011 -1.886 1.026 1.00 18.15 91 GLY A CA 1
ATOM 1570 C C . GLY A 1 111 ? 10.965 -1.043 -0.225 1.00 18.27 91 GLY A C 1
ATOM 1571 O O . GLY A 1 111 ? 11.977 -0.710 -0.817 1.00 21.18 91 GLY A O 1
ATOM 1575 N N . GLN A 1 112 ? 9.757 -0.708 -0.614 1.00 16.62 92 GLN A N 1
ATOM 1576 C CA . GLN A 1 112 ? 9.572 0.151 -1.726 1.00 18.74 92 GLN A CA 1
ATOM 1577 C C . GLN A 1 112 ? 8.228 0.803 -1.562 1.00 20.00 92 GLN A C 1
ATOM 1578 O O . GLN A 1 112 ? 7.346 0.276 -0.905 1.00 20.10 92 GLN A O 1
ATOM 1592 N N . ALA A 1 113 ? 8.075 1.947 -2.177 1.00 20.11 93 ALA A N 1
ATOM 1593 C CA . ALA A 1 113 ? 6.833 2.676 -2.070 1.00 19.37 93 ALA A CA 1
ATOM 1594 C C . ALA A 1 113 ? 6.538 3.313 -3.393 1.00 19.18 93 ALA A C 1
ATOM 1595 O O . ALA A 1 113 ? 7.448 3.582 -4.163 1.00 24.16 93 ALA A O 1
ATOM 1602 N N . ARG A 1 114 ? 5.254 3.539 -3.645 1.00 21.25 94 ARG A N 1
ATOM 1603 C CA . ARG A 1 114 ? 4.819 4.509 -4.649 1.00 19.03 94 ARG A CA 1
ATOM 1604 C C . ARG A 1 114 ? 5.256 5.855 -4.123 1.00 24.78 94 ARG A C 1
ATOM 1605 O O . ARG A 1 114 ? 5.041 6.164 -2.950 1.00 26.39 94 ARG A O 1
ATOM 1626 N N . CYS A 1 115 ? 5.912 6.644 -4.949 1.00 23.38 95 CYS A N 1
ATOM 1627 C CA . CYS A 1 115 ? 6.385 7.952 -4.517 1.00 24.68 95 CYS A CA 1
ATOM 1628 C C . CYS A 1 115 ? 5.969 9.058 -5.462 1.00 26.03 95 CYS A C 1
ATOM 1629 O O . CYS A 1 115 ? 6.595 9.272 -6.492 1.00 26.08 95 CYS A O 1
ATOM 1637 N N . PRO A 1 116 ? 4.891 9.766 -5.123 1.00 26.88 96 PRO A N 1
ATOM 1638 C CA . PRO A 1 116 ? 3.965 9.486 -4.039 1.00 29.62 96 PRO A CA 1
ATOM 1639 C C . PRO A 1 116 ? 2.961 8.469 -4.513 1.00 32.91 96 PRO A C 1
ATOM 1640 O O . PRO A 1 116 ? 2.896 8.139 -5.701 1.00 30.36 96 PRO A O 1
ATOM 1651 N N . GLY A 1 117 ? 2.145 7.992 -3.592 1.00 27.17 97 GLY A N 1
ATOM 1652 C CA . GLY A 1 117 ? 1.161 7.003 -3.950 1.00 31.02 97 GLY A CA 1
ATOM 1653 C C . GLY A 1 117 ? 0.593 6.370 -2.710 1.00 31.28 97 GLY A C 1
ATOM 1654 O O . GLY A 1 117 ? 0.802 6.839 -1.597 1.00 32.73 97 GLY A O 1
ATOM 1658 N N . ARG A 1 118 ? -0.114 5.275 -2.913 1.00 27.70 98 ARG A N 1
ATOM 1659 C CA . ARG A 1 118 ? -0.964 4.735 -1.884 1.00 31.23 98 ARG A CA 1
ATOM 1660 C C . ARG A 1 118 ? -0.298 3.566 -1.198 1.00 26.15 98 ARG A C 1
ATOM 1661 O O . ARG A 1 118 ? -0.575 3.295 -0.059 1.00 25.73 98 ARG A O 1
ATOM 1682 N N . GLU A 1 119 ? 0.601 2.904 -1.909 1.00 25.66 99 GLU A N 1
ATOM 1683 C CA . GLU A 1 119 ? 1.142 1.643 -1.455 1.00 23.16 99 GLU A CA 1
ATOM 1684 C C . GLU A 1 119 ? 2.615 1.725 -1.118 1.00 21.04 99 GLU A C 1
ATOM 1685 O O . GLU A 1 119 ? 3.407 2.431 -1.760 1.00 21.48 99 GLU A O 1
ATOM 1697 N N . ALA A 1 120 ? 2.978 0.930 -0.125 1.00 20.27 100 ALA A N 1
ATOM 1698 C CA . ALA A 1 120 ? 4.354 0.726 0.236 1.00 19.31 100 ALA A CA 1
ATOM 1699 C C . ALA A 1 120 ? 4.476 -0.669 0.746 1.00 19.80 100 ALA A C 1
ATOM 1700 O O . ALA A 1 120 ? 3.505 -1.295 1.146 1.00 21.68 100 ALA A O 1
ATOM 1707 N N . VAL A 1 121 ? 5.691 -1.159 0.777 1.00 18.41 101 VAL A N 1
ATOM 1708 C CA . VAL A 1 121 ? 5.915 -2.481 1.284 1.00 19.50 101 VAL A CA 1
ATOM 1709 C C . VAL A 1 121 ? 7.270 -2.491 1.925 1.00 16.58 101 VAL A C 1
ATOM 1710 O O . VAL A 1 121 ? 8.199 -1.832 1.466 1.00 17.92 101 VAL A O 1
ATOM 1723 N N . VAL A 1 122 ? 7.362 -3.220 3.015 1.00 15.93 102 VAL A N 1
ATOM 1724 C CA . VAL A 1 122 ? 8.596 -3.427 3.719 1.00 15.62 102 VAL A CA 1
ATOM 1725 C C . VAL A 1 122 ? 8.763 -4.909 3.946 1.00 17.14 102 VAL A C 1
ATOM 1726 O O . VAL A 1 122 ? 7.815 -5.644 4.225 1.00 18.89 102 VAL A O 1
ATOM 1739 N N . SER A 1 123 ? 9.987 -5.348 3.808 1.00 15.91 103 SER A N 1
ATOM 1740 C CA . SER A 1 123 ? 10.321 -6.699 4.144 1.00 16.58 103 SER A CA 1
ATOM 1741 C C . SER A 1 123 ? 11.098 -6.699 5.431 1.00 18.62 103 SER A C 1
ATOM 1742 O O . SER A 1 123 ? 12.021 -5.920 5.592 1.00 19.88 103 SER A O 1
ATOM 1750 N N . VAL A 1 124 ? 10.758 -7.614 6.323 1.00 18.39 104 VAL A N 1
ATOM 1751 C CA . VAL A 1 124 ? 11.515 -7.767 7.541 1.00 17.33 104 VAL A CA 1
ATOM 1752 C C . VAL A 1 124 ? 12.667 -8.738 7.368 1.00 20.00 104 VAL A C 1
ATOM 1753 O O . VAL A 1 124 ? 13.429 -8.951 8.295 1.00 21.99 104 VAL A O 1
ATOM 1766 N N . ALA A 1 125 ? 12.808 -9.331 6.179 1.00 18.42 105 ALA A N 1
ATOM 1767 C CA . ALA A 1 125 ? 13.727 -10.439 5.998 1.00 18.87 105 ALA A CA 1
ATOM 1768 C C . ALA A 1 125 ? 15.129 -10.080 6.425 1.00 22.91 105 ALA A C 1
ATOM 1769 O O . ALA A 1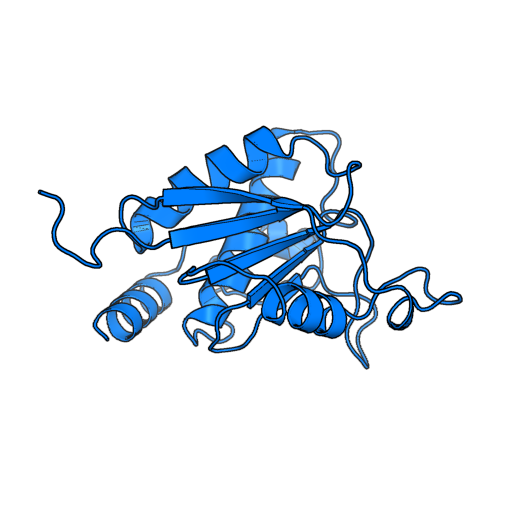 125 ? 15.836 -10.893 7.032 1.00 26.27 105 ALA A O 1
ATOM 1776 N N . ARG A 1 126 ? 15.540 -8.868 6.107 1.00 21.94 106 ARG A N 1
ATOM 1777 C CA . ARG A 1 126 ? 16.888 -8.422 6.405 1.00 23.05 106 ARG A CA 1
ATOM 1778 C C . ARG A 1 126 ? 16.949 -7.584 7.663 1.00 27.15 106 ARG A C 1
ATOM 1779 O O . ARG A 1 126 ? 18.021 -7.157 8.080 1.00 31.12 106 ARG A O 1
ATOM 1800 N N . LEU A 1 127 ? 15.795 -7.351 8.257 1.00 23.10 107 LEU A N 1
ATOM 1801 C CA . LEU A 1 127 ? 15.724 -6.557 9.487 1.00 22.97 107 LEU A CA 1
ATOM 1802 C C . LEU A 1 127 ? 15.735 -7.409 10.750 1.00 27.63 107 LEU A C 1
ATOM 1803 O O . LEU A 1 127 ? 15.899 -6.905 11.860 1.00 26.42 107 LEU A O 1
ATOM 1819 N N . LEU A 1 128 ? 15.558 -8.707 10.581 1.00 24.34 108 LEU A N 1
ATOM 1820 C CA . LEU A 1 128 ? 15.519 -9.614 11.702 1.00 23.77 108 LEU A CA 1
ATOM 1821 C C . LEU A 1 128 ? 16.697 -9.398 12.618 1.00 25.39 108 LEU A C 1
ATOM 1822 O O . LEU A 1 128 ? 17.838 -9.202 12.193 1.00 28.03 108 LEU A O 1
ATOM 1838 N N . ASP A 1 129 ? 16.397 -9.404 13.902 1.00 28.99 109 ASP A N 1
ATOM 1839 C CA . ASP A 1 129 ? 17.433 -9.431 14.900 1.00 32.93 109 ASP A CA 1
ATOM 1840 C C . ASP A 1 129 ? 16.904 -10.182 16.100 1.00 24.47 109 ASP A C 1
ATOM 1841 O O . ASP A 1 129 ? 15.699 -10.178 16.361 1.00 27.97 109 ASP A O 1
ATOM 1850 N N . PRO A 1 130 ? 17.801 -10.855 16.835 1.00 29.53 110 PRO A N 1
ATOM 1851 C CA . PRO A 1 130 ? 17.395 -11.515 18.079 1.00 33.21 110 PRO A CA 1
ATOM 1852 C C . PRO A 1 130 ? 16.841 -10.527 19.105 1.00 27.76 110 PRO A C 1
ATOM 1853 O O . PRO A 1 130 ? 16.010 -10.875 19.928 1.00 30.17 110 PRO A O 1
ATOM 1864 N N . ASP A 1 131 ? 17.315 -9.291 19.047 1.00 29.26 111 ASP A N 1
ATOM 1865 C CA . ASP A 1 131 ? 16.885 -8.266 19.985 1.00 26.92 111 ASP A CA 1
ATOM 1866 C C . ASP A 1 131 ? 15.574 -7.685 19.481 1.00 31.16 111 ASP A C 1
ATOM 1867 O O . ASP A 1 131 ? 15.533 -7.038 18.454 1.00 24.74 111 ASP A O 1
ATOM 1876 N N . PRO A 1 132 ? 14.484 -7.940 20.198 1.00 22.81 112 PRO A N 1
ATOM 1877 C CA . PRO A 1 132 ? 13.164 -7.570 19.697 1.00 26.93 112 PRO A CA 1
ATOM 1878 C C . PRO A 1 132 ? 13.018 -6.082 19.564 1.00 27.98 112 PRO A C 1
ATOM 1879 O O . PRO A 1 132 ? 12.359 -5.624 18.641 1.00 24.81 112 PRO A O 1
ATOM 1890 N N . GLU A 1 133 ? 13.612 -5.332 20.474 1.00 23.94 113 GLU A N 1
ATOM 1891 C CA . GLU A 1 133 ? 13.475 -3.893 20.411 1.00 23.41 113 GLU A CA 1
ATOM 1892 C C . GLU A 1 133 ? 14.204 -3.352 19.207 1.00 24.67 113 GLU A C 1
ATOM 1893 O O . GLU A 1 133 ? 13.735 -2.416 18.552 1.00 24.80 113 GLU A O 1
ATOM 1905 N N . LEU A 1 134 ? 15.358 -3.937 18.899 1.00 24.95 114 LEU A N 1
ATOM 1906 C CA . LEU A 1 134 ? 16.122 -3.505 17.750 1.00 26.42 114 LEU A CA 1
ATOM 1907 C C . LEU A 1 134 ? 15.339 -3.837 16.492 1.00 24.83 114 LEU A C 1
ATOM 1908 O O . LEU A 1 134 ? 15.214 -3.029 15.576 1.00 23.07 114 LEU A O 1
ATOM 1924 N N . TYR A 1 135 ? 14.799 -5.041 16.461 1.00 20.88 115 TYR A N 1
ATOM 1925 C CA . TYR A 1 135 ? 14.035 -5.496 15.322 1.00 20.29 115 TYR A CA 1
ATOM 1926 C C . TYR A 1 135 ? 12.846 -4.599 15.106 1.00 20.93 115 TYR A C 1
ATOM 1927 O O . TYR A 1 135 ? 12.611 -4.129 14.015 1.00 19.38 115 TYR A O 1
ATOM 1945 N N . LEU A 1 136 ? 12.086 -4.339 16.149 1.00 20.41 116 LEU A N 1
ATOM 1946 C CA . LEU A 1 136 ? 10.893 -3.538 16.007 1.00 18.90 116 LEU A CA 1
ATOM 1947 C C . LEU A 1 136 ? 11.253 -2.142 15.544 1.00 21.85 116 LEU A C 1
ATOM 1948 O O . LEU A 1 136 ? 10.582 -1.575 14.699 1.00 21.55 116 LEU A O 1
ATOM 1964 N N . GLU A 1 137 ? 12.326 -1.574 16.078 1.00 19.12 117 GLU A N 1
ATOM 1965 C CA . GLU A 1 137 ? 12.704 -0.236 15.683 1.00 18.35 117 GLU A CA 1
ATOM 1966 C C . GLU A 1 137 ? 13.031 -0.201 14.198 1.00 20.34 117 GLU A C 1
ATOM 1967 O O . GLU A 1 137 ? 12.645 0.718 13.499 1.00 21.20 117 GLU A O 1
ATOM 1979 N N . ARG A 1 138 ? 13.692 -1.242 13.710 1.00 19.00 118 ARG A N 1
ATOM 1980 C CA . ARG A 1 138 ? 14.066 -1.295 12.318 1.00 18.11 118 ARG A CA 1
ATOM 1981 C C . A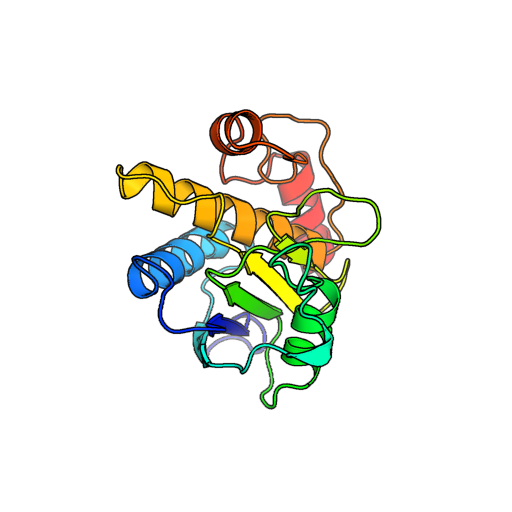RG A 1 138 ? 12.847 -1.350 11.436 1.00 19.72 118 ARG A C 1
ATOM 1982 O O . ARG A 1 138 ? 12.773 -0.683 10.427 1.00 19.35 118 ARG A O 1
ATOM 2003 N N . VAL A 1 139 ? 11.893 -2.173 11.816 1.00 17.50 119 VAL A N 1
ATOM 2004 C CA . VAL A 1 139 ? 10.721 -2.330 10.994 1.00 16.71 119 VAL A CA 1
ATOM 2005 C C . VAL A 1 139 ? 9.924 -1.051 11.030 1.00 19.02 119 VAL A C 1
ATOM 2006 O O . VAL A 1 139 ? 9.477 -0.567 9.995 1.00 18.97 119 VAL A O 1
ATOM 2019 N N . VAL A 1 140 ? 9.771 -0.462 12.204 1.00 18.85 120 VAL A N 1
ATOM 2020 C CA . VAL A 1 140 ? 9.097 0.814 12.281 1.00 19.82 120 VAL A CA 1
ATOM 2021 C C . VAL A 1 140 ? 9.813 1.862 11.427 1.00 18.54 120 VAL A C 1
ATOM 2022 O O . VAL A 1 140 ? 9.180 2.648 10.737 1.00 19.00 120 VAL A O 1
ATOM 2035 N N . LYS A 1 141 ? 11.136 1.895 11.477 1.00 19.65 121 LYS A N 1
ATOM 2036 C CA . LYS A 1 141 ? 11.893 2.834 10.657 1.00 18.44 121 LYS A CA 1
ATOM 2037 C C . LYS A 1 141 ? 11.604 2.648 9.191 1.00 19.14 121 LYS A C 1
ATOM 2038 O O . LYS A 1 141 ? 11.317 3.590 8.488 1.00 21.06 121 LYS A O 1
ATOM 2057 N N . GLU A 1 142 ? 11.705 1.430 8.709 1.00 17.43 122 GLU A N 1
ATOM 2058 C CA . GLU A 1 142 ? 11.534 1.248 7.285 1.00 19.48 122 GLU A CA 1
ATOM 2059 C C . GLU A 1 142 ? 10.102 1.441 6.845 1.00 19.02 122 GLU A C 1
ATOM 2060 O O . GLU A 1 142 ? 9.852 1.964 5.760 1.00 17.96 122 GLU A O 1
ATOM 2072 N N . LEU A 1 143 ? 9.149 1.052 7.680 1.00 17.88 123 LEU A N 1
ATOM 2073 C CA . LEU A 1 143 ? 7.775 1.389 7.352 1.00 18.66 123 LEU A CA 1
ATOM 2074 C C . LEU A 1 143 ? 7.590 2.884 7.288 1.00 19.15 123 LEU A C 1
ATOM 2075 O O . LEU A 1 143 ? 6.911 3.368 6.406 1.00 18.85 123 LEU A O 1
ATOM 2091 N N . THR A 1 144 ? 8.188 3.616 8.225 1.00 17.48 124 THR A N 1
ATOM 2092 C CA . THR A 1 144 ? 8.043 5.051 8.271 1.00 19.80 124 THR A CA 1
ATOM 2093 C C . THR A 1 144 ? 8.727 5.655 7.061 1.00 20.91 124 THR A C 1
ATOM 2094 O O . THR A 1 144 ? 8.222 6.584 6.456 1.00 20.44 124 THR A O 1
ATOM 2105 N N . HIS A 1 145 ? 9.878 5.111 6.700 1.00 20.08 125 HIS A N 1
ATOM 2106 C CA . HIS A 1 145 ? 10.615 5.574 5.547 1.00 18.87 125 HIS A CA 1
ATOM 2107 C C . HIS A 1 145 ? 9.766 5.417 4.303 1.00 22.40 125 HIS A C 1
ATOM 2108 O O . HIS A 1 145 ? 9.584 6.350 3.521 1.00 20.33 125 HIS A O 1
ATOM 2122 N N . GLU A 1 146 ? 9.229 4.225 4.098 1.00 17.94 126 GLU A N 1
ATOM 2123 C CA . GLU A 1 146 ? 8.444 4.005 2.909 1.00 20.17 126 GLU A CA 1
ATOM 2124 C C . GLU A 1 146 ? 7.169 4.816 2.976 1.00 17.91 126 GLU A C 1
ATOM 2125 O O . GLU A 1 146 ? 6.721 5.371 1.971 1.00 19.70 126 GLU A O 1
ATOM 2137 N N . LEU A 1 147 ? 6.629 4.995 4.165 1.00 19.51 127 LEU A N 1
ATOM 2138 C CA . LEU A 1 147 ? 5.457 5.812 4.293 1.00 21.15 127 LEU A CA 1
ATOM 2139 C C . LEU A 1 147 ? 5.794 7.229 3.860 1.00 23.82 127 LEU A C 1
ATOM 2140 O O . LEU A 1 147 ? 5.010 7.880 3.182 1.00 23.03 127 LEU A O 1
ATOM 2156 N N . GLY A 1 148 ? 6.961 7.728 4.259 1.00 21.23 128 GLY A N 1
ATOM 2157 C CA . GLY A 1 148 ? 7.385 9.060 3.849 1.00 21.80 128 GLY A CA 1
ATOM 2158 C C . GLY A 1 148 ? 7.358 9.182 2.340 1.00 22.86 128 GLY A C 1
ATOM 2159 O O . GLY A 1 148 ? 6.885 10.170 1.800 1.00 24.53 128 GLY A O 1
ATOM 2163 N N . HIS A 1 149 ? 7.847 8.165 1.654 1.00 21.13 129 HIS A N 1
ATOM 2164 C CA . HIS A 1 149 ? 7.871 8.203 0.205 1.00 21.60 129 HIS A CA 1
ATOM 2165 C C . HIS A 1 149 ? 6.494 8.308 -0.350 1.00 24.62 129 HIS A C 1
ATOM 2166 O O . HIS A 1 149 ? 6.293 8.961 -1.375 1.00 24.72 129 HIS A O 1
ATOM 2180 N N . THR A 1 150 ? 5.546 7.616 0.260 1.00 22.65 130 THR A N 1
ATOM 2181 C CA . THR A 1 150 ? 4.198 7.641 -0.269 1.00 23.31 130 THR A CA 1
ATOM 2182 C C . THR A 1 150 ? 3.650 9.053 -0.212 1.00 29.53 130 THR A C 1
ATOM 2183 O O . THR A 1 150 ? 2.747 9.403 -0.976 1.00 29.02 130 THR A O 1
ATOM 2194 N N . PHE A 1 151 ? 4.214 9.867 0.673 1.00 25.48 131 PHE A N 1
ATOM 2195 C CA . PHE A 1 151 ? 3.816 11.279 0.774 1.00 28.41 131 PHE A CA 1
ATOM 2196 C C . PHE A 1 151 ? 4.711 12.166 -0.064 1.00 32.11 131 PHE A C 1
ATOM 2197 O O . PHE A 1 151 ? 4.744 13.381 0.113 1.00 42.55 131 PHE A O 1
ATOM 2214 N N . GLY A 1 152 ? 5.429 11.556 -0.984 1.00 29.63 132 GLY A N 1
ATOM 2215 C CA . GLY A 1 152 ? 6.236 12.281 -1.944 1.00 33.29 132 GLY A CA 1
ATOM 2216 C C . GLY A 1 152 ? 7.602 12.672 -1.440 1.00 30.76 132 GLY A C 1
ATOM 2217 O O . GLY A 1 152 ? 8.375 13.295 -2.171 1.00 39.14 132 GLY A O 1
ATOM 2221 N N . LEU A 1 153 ? 7.907 12.338 -0.187 1.00 31.84 133 LEU A N 1
ATOM 2222 C CA . LEU A 1 153 ? 9.213 12.649 0.349 1.00 31.10 133 LEU A CA 1
ATOM 2223 C C . LEU A 1 153 ? 10.227 11.816 -0.391 1.00 31.32 133 LEU A C 1
ATOM 2224 O O . LEU A 1 153 ? 10.030 10.615 -0.600 1.00 31.69 133 LEU A O 1
ATOM 2240 N N . GLY A 1 154 ? 11.317 12.453 -0.782 1.00 32.06 134 GLY A N 1
ATOM 2241 C CA . GLY A 1 154 ? 12.428 11.755 -1.367 1.00 36.27 134 GLY A CA 1
ATOM 2242 C C . GLY A 1 154 ? 13.421 11.461 -0.287 1.00 30.20 134 GLY A C 1
ATOM 2243 O O . GLY A 1 154 ? 13.140 11.628 0.903 1.00 33.25 134 GLY A O 1
ATOM 2247 N N . HIS A 1 155 ? 14.602 11.037 -0.690 1.00 45.10 135 HIS A N 1
ATOM 2248 C CA . HIS A 1 155 ? 15.622 10.727 0.279 1.00 36.43 135 HIS A CA 1
ATOM 2249 C C . HIS A 1 155 ? 16.231 11.971 0.886 1.00 40.44 135 HIS A C 1
ATOM 2250 O O . HIS A 1 155 ? 16.440 12.978 0.221 1.00 39.98 135 HIS A O 1
ATOM 2264 N N . CYS A 1 156 ? 16.469 11.893 2.186 1.00 36.36 136 CYS A N 1
ATOM 2265 C CA . CYS A 1 156 ? 16.925 13.027 2.962 1.00 36.13 136 CYS A CA 1
ATOM 2266 C C . CYS A 1 156 ? 18.429 12.927 3.182 1.00 51.19 136 CYS A C 1
ATOM 2267 O O . CYS A 1 156 ? 18.942 11.854 3.497 1.00 42.62 136 CYS A O 1
ATOM 2274 N N . PRO A 1 157 ? 19.151 14.045 2.998 1.00 43.40 137 PRO A N 1
ATOM 2275 C CA . PRO A 1 157 ? 20.609 14.040 3.172 1.00 89.89 137 PRO A CA 1
ATOM 2276 C C . PRO A 1 157 ? 21.004 13.826 4.628 1.00 76.75 137 PRO A C 1
ATOM 2277 O O . PRO A 1 157 ? 22.097 13.343 4.918 1.00 49.61 137 PRO A O 1
ATOM 2288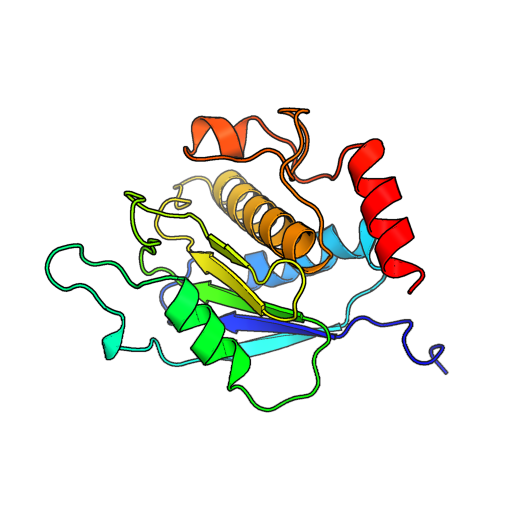 N N . ASP A 1 158 ? 20.111 14.199 5.535 1.00 51.11 138 ASP A N 1
ATOM 2289 C CA . ASP A 1 158 ? 20.330 14.005 6.963 1.00 49.84 138 ASP A CA 1
ATOM 2290 C C . ASP A 1 158 ? 20.345 12.522 7.298 1.00 65.71 138 ASP A C 1
ATOM 2291 O O . ASP A 1 158 ? 19.320 11.854 7.198 1.00 45.75 138 ASP A O 1
ATOM 2300 N N . ARG A 1 159 ? 21.505 12.010 7.698 1.00 45.80 139 ARG A N 1
ATOM 2301 C CA . ARG A 1 159 ? 21.668 10.578 7.921 1.00 54.31 139 ARG A CA 1
ATOM 2302 C C . ARG A 1 159 ? 20.958 10.125 9.200 1.00 51.65 139 ARG A C 1
ATOM 2303 O O . ARG A 1 159 ? 20.848 8.931 9.456 1.00 43.53 139 ARG A O 1
ATOM 2324 N N . ASN A 1 160 ? 20.495 11.082 10.000 1.00 39.49 140 ASN A N 1
ATOM 2325 C CA . ASN A 1 160 ? 19.734 10.782 11.202 1.00 42.66 140 ASN A CA 1
ATOM 2326 C C . ASN A 1 160 ? 18.238 10.807 10.939 1.00 34.02 140 ASN A C 1
ATOM 2327 O O . ASN A 1 160 ? 17.440 10.439 11.804 1.00 33.45 140 ASN A O 1
ATOM 2338 N N . CYS A 1 161 ? 17.862 11.257 9.754 1.00 38.04 141 CYS A N 1
ATOM 2339 C CA . CYS A 1 161 ? 16.466 11.324 9.394 1.00 37.40 141 CYS A CA 1
ATOM 2340 C C . CYS A 1 161 ? 16.006 9.960 8.889 1.00 28.40 141 CYS A C 1
ATOM 2341 O O . CYS A 1 161 ? 16.745 9.231 8.235 1.00 30.08 141 CYS A O 1
ATOM 2348 N N . VAL A 1 162 ? 14.780 9.606 9.238 1.00 26.11 142 VAL A N 1
ATOM 2349 C CA . VAL A 1 162 ? 14.231 8.332 8.820 1.00 25.17 142 VAL A CA 1
ATOM 2350 C C . VAL A 1 162 ? 14.149 8.262 7.310 1.00 25.20 142 VAL A C 1
ATOM 2351 O O . VAL A 1 162 ? 14.103 7.182 6.750 1.00 24.52 142 VAL A O 1
ATOM 2364 N N . MET A 1 163 ? 14.139 9.412 6.647 1.00 24.33 143 MET A N 1
ATOM 2365 C CA . MET A 1 163 ? 14.030 9.436 5.197 1.00 25.66 143 MET A CA 1
ATOM 2366 C C . MET A 1 163 ? 15.383 9.306 4.523 1.00 29.03 143 MET A C 1
ATOM 2367 O O . MET A 1 163 ? 15.464 9.277 3.295 1.00 28.94 143 MET A O 1
ATOM 2381 N N . SER A 1 164 ? 16.434 9.238 5.332 1.00 32.19 144 SER A N 1
ATOM 2382 C CA . SER A 1 164 ? 17.745 8.873 4.839 1.00 35.10 144 SER A CA 1
ATOM 2383 C C . SER A 1 164 ? 17.624 7.524 4.134 1.00 33.54 144 SER A C 1
ATOM 2384 O O . SER A 1 164 ? 16.931 6.615 4.608 1.00 30.76 144 SER A O 1
ATOM 2392 N N . PHE A 1 165 ? 18.293 7.379 2.996 1.00 33.64 145 PHE A N 1
ATOM 2393 C CA . PHE A 1 165 ? 18.245 6.129 2.264 1.00 32.86 145 PHE A CA 1
ATOM 2394 C C . PHE A 1 165 ? 19.211 5.120 2.872 1.00 40.37 145 PHE A C 1
ATOM 2395 O O . PHE A 1 165 ? 20.422 5.340 2.895 1.00 56.95 145 PHE A O 1
ATOM 2412 N N . SER A 1 166 ? 18.671 4.010 3.365 1.00 32.92 146 SER A N 1
ATOM 2413 C CA . SER A 1 166 ? 19.493 2.972 3.972 1.00 36.37 146 SER A CA 1
ATOM 2414 C C . SER A 1 166 ? 19.564 1.764 3.051 1.00 34.69 146 SER A C 1
ATOM 2415 O O . SER A 1 166 ? 18.543 1.256 2.585 1.00 36.86 146 SER A O 1
ATOM 2423 N N . SER A 1 167 ? 20.772 1.296 2.787 1.00 38.05 147 SER A N 1
ATOM 2424 C CA . SER A 1 167 ? 20.937 0.093 1.988 1.00 39.19 147 SER A CA 1
ATOM 2425 C C . SER A 1 167 ? 21.658 -0.970 2.801 1.00 39.03 147 SER A C 1
ATOM 2426 O O . SER A 1 167 ? 22.118 -1.977 2.262 1.00 43.18 147 SER A O 1
ATOM 2434 N N . SER A 1 168 ? 21.750 -0.738 4.107 1.00 32.09 148 SER A N 1
ATOM 2435 C CA . SER A 1 168 ? 22.330 -1.710 5.022 1.00 31.05 148 SER A CA 1
ATOM 2436 C C . SER A 1 168 ? 21.716 -1.518 6.387 1.00 32.74 148 SER A C 1
ATOM 2437 O O . SER A 1 168 ? 21.104 -0.499 6.645 1.00 31.83 148 SER A O 1
ATOM 2445 N N . LEU A 1 169 ? 21.898 -2.496 7.261 1.00 34.24 149 LEU A N 1
ATOM 2446 C CA . LEU A 1 169 ? 21.387 -2.396 8.616 1.00 39.32 149 LEU A CA 1
ATOM 2447 C C . LEU A 1 169 ? 22.098 -1.302 9.354 1.00 48.21 149 LEU A C 1
ATOM 2448 O O . LEU A 1 169 ? 21.500 -0.591 10.144 1.00 38.36 149 LEU A O 1
ATOM 2464 N N . LEU A 1 170 ? 23.393 -1.188 9.110 1.00 44.39 150 LEU A N 1
ATOM 2465 C CA . LEU A 1 170 ? 24.178 -0.155 9.744 1.00 56.88 150 LEU A CA 1
ATOM 2466 C C . LEU A 1 170 ? 23.470 1.174 9.538 1.00 41.30 150 LEU A C 1
ATOM 2467 O O . LEU A 1 170 ? 23.353 1.978 10.459 1.00 42.04 150 LEU A O 1
ATOM 2483 N N . GLU A 1 171 ? 22.972 1.387 8.324 1.00 38.19 151 GLU A N 1
ATOM 2484 C CA . GLU A 1 171 ? 22.395 2.675 7.962 1.00 30.12 151 GLU A CA 1
ATOM 2485 C C . GLU A 1 171 ? 21.001 2.835 8.557 1.00 34.39 151 GLU A C 1
ATOM 2486 O O . GLU A 1 171 ? 20.623 3.919 9.001 1.00 33.10 151 GLU A O 1
ATOM 2498 N N . VAL A 1 172 ? 20.253 1.745 8.585 1.00 29.78 152 VAL A N 1
ATOM 2499 C CA . VAL A 1 172 ? 18.953 1.753 9.235 1.00 26.82 152 VAL A CA 1
ATOM 2500 C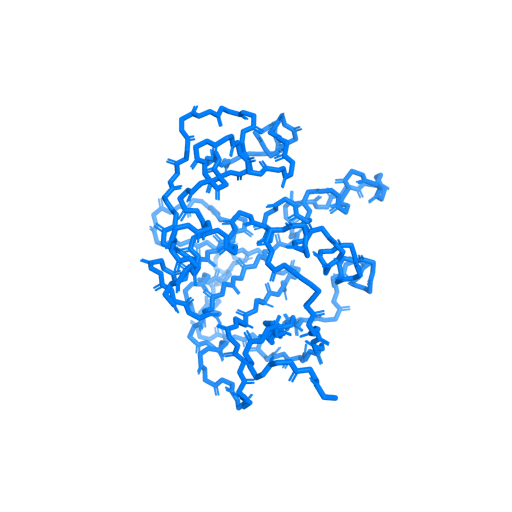 C . VAL A 1 172 ? 19.142 2.076 10.706 1.00 24.23 152 VAL A C 1
ATOM 2501 O O . VAL A 1 172 ? 18.446 2.906 11.250 1.00 27.17 152 VAL A O 1
ATOM 2514 N N . ASP A 1 173 ? 20.110 1.423 11.327 1.00 28.43 153 ASP A N 1
ATOM 2515 C CA . ASP A 1 173 ? 20.264 1.504 12.768 1.00 27.58 153 ASP A CA 1
ATOM 2516 C C . ASP A 1 173 ? 20.763 2.879 13.171 1.00 32.25 153 ASP A C 1
ATOM 2517 O O . ASP A 1 173 ? 20.430 3.380 14.238 1.00 36.79 153 ASP A O 1
ATOM 2526 N N . ARG A 1 174 ? 21.556 3.495 12.309 1.00 34.06 154 ARG A N 1
ATOM 2527 C CA . ARG A 1 174 ? 22.112 4.806 12.615 1.00 40.38 154 ARG A CA 1
ATOM 2528 C C . ARG A 1 174 ? 21.034 5.873 12.597 1.00 35.73 154 ARG A C 1
ATOM 2529 O O . ARG A 1 174 ? 21.027 6.777 13.430 1.00 42.93 154 ARG A O 1
ATOM 2550 N N . LYS A 1 175 ? 20.127 5.793 11.632 1.00 30.67 155 LYS A N 1
ATOM 2551 C CA . LYS A 1 175 ? 19.153 6.860 11.483 1.00 30.68 155 LYS A CA 1
ATOM 2552 C C . LYS A 1 175 ? 18.086 6.763 12.546 1.00 29.28 155 LYS A C 1
ATOM 2553 O O . LYS A 1 175 ? 17.882 5.713 13.144 1.00 32.84 155 LYS A O 1
ATOM 2572 N N . SER A 1 176 ? 17.424 7.876 12.807 1.00 33.04 156 SER A N 1
ATOM 2573 C CA . SER A 1 176 ? 16.344 7.872 13.767 1.00 31.11 156 SER A CA 1
ATOM 2574 C C . SER A 1 176 ? 15.102 7.387 13.045 1.00 26.53 156 SER A C 1
ATOM 2575 O O . SER A 1 176 ? 15.049 7.345 11.815 1.00 24.73 156 SER A O 1
ATOM 2583 N N . PRO A 1 177 ? 14.093 6.976 13.803 1.00 23.87 157 PRO A N 1
ATOM 2584 C CA . PRO A 1 177 ? 12.798 6.648 13.221 1.00 26.27 157 PRO A CA 1
ATOM 2585 C C . PRO A 1 177 ? 11.993 7.888 12.921 1.00 21.92 157 PRO A C 1
ATOM 2586 O O . PRO A 1 177 ? 10.919 7.819 12.347 1.00 28.40 157 PRO A O 1
ATOM 2597 N N . ASN A 1 178 ? 12.540 9.051 13.255 1.00 28.51 158 ASN A N 1
ATOM 2598 C CA . ASN A 1 178 ? 11.816 10.293 13.088 1.00 25.40 158 ASN A CA 1
ATOM 2599 C C . ASN A 1 178 ? 12.187 11.053 11.835 1.00 28.14 158 ASN A C 1
ATOM 2600 O O . ASN A 1 178 ? 13.294 10.950 11.334 1.00 33.79 158 ASN A O 1
ATOM 2611 N N . PHE A 1 179 ? 11.239 11.837 11.347 1.00 29.69 159 PHE A N 1
ATOM 2612 C CA . PHE A 1 179 ? 11.502 12.738 10.264 1.00 31.18 159 PHE A CA 1
ATOM 2613 C C . PHE A 1 179 ? 12.252 13.935 10.825 1.00 33.19 159 PHE A C 1
ATOM 2614 O O . PHE A 1 179 ? 11.869 14.475 11.854 1.00 36.38 159 PHE A O 1
ATOM 2631 N N . CYS A 1 180 ? 13.320 14.339 10.139 1.00 36.63 160 CYS A N 1
ATOM 2632 C CA . CYS A 1 180 ? 14.068 15.538 10.535 1.00 37.34 160 CYS A CA 1
ATOM 2633 C C . CYS A 1 180 ? 13.173 16.761 10.401 1.00 46.66 160 CYS A C 1
ATOM 2634 O O . CYS A 1 180 ? 12.062 16.660 9.918 1.00 37.34 160 CYS A O 1
ATOM 2641 N N . ARG A 1 181 ? 13.657 17.922 10.833 1.00 46.03 161 ARG A N 1
ATOM 2642 C CA . ARG A 1 181 ? 12.892 19.162 10.719 1.00 62.15 161 ARG A CA 1
ATOM 2643 C C . ARG A 1 181 ? 12.385 19.363 9.295 1.00 56.93 161 ARG A C 1
ATOM 2644 O O . ARG A 1 181 ? 11.194 19.585 9.063 1.00 46.43 161 ARG A O 1
ATOM 2665 N N . ARG A 1 182 ? 13.298 19.289 8.338 1.00 45.63 162 ARG A N 1
ATOM 2666 C CA . ARG A 1 182 ? 12.935 19.518 6.946 1.00 58.61 162 ARG A CA 1
ATOM 2667 C C . ARG A 1 182 ? 11.862 18.534 6.507 1.00 55.93 162 ARG A C 1
ATOM 2668 O O . ARG A 1 182 ? 10.878 18.932 5.899 1.00 52.31 162 ARG A O 1
ATOM 2689 N N . CYS A 1 183 ? 12.017 17.251 6.820 1.00 41.16 163 CYS A N 1
ATOM 2690 C CA . CYS A 1 183 ? 11.065 16.304 6.265 1.00 48.33 163 CYS A CA 1
ATOM 2691 C C . CYS A 1 183 ? 9.727 16.412 6.943 1.00 43.53 163 CYS A C 1
ATOM 2692 O O . CYS A 1 183 ? 8.69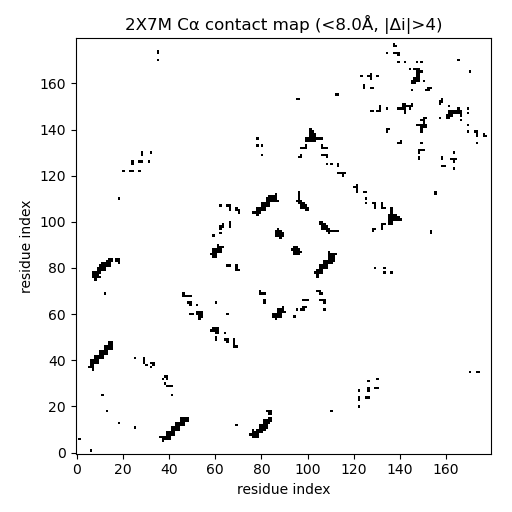9 16.222 6.311 1.00 43.21 163 CYS A O 1
ATOM 2699 N N . THR A 1 184 ? 9.740 16.743 8.225 1.00 40.08 164 THR A N 1
ATOM 2700 C CA . THR A 1 184 ? 8.498 16.911 8.952 1.00 46.52 164 THR A CA 1
ATOM 2701 C C . THR A 1 184 ? 7.697 18.040 8.314 1.00 43.86 164 THR A C 1
ATOM 2702 O O . THR A 1 184 ? 6.500 17.894 8.085 1.00 52.26 164 THR A O 1
ATOM 2713 N N . GLU A 1 185 ? 8.371 19.149 8.013 1.00 49.22 165 GLU A N 1
ATOM 2714 C CA . GLU A 1 185 ? 7.745 20.278 7.329 1.00 58.33 165 GLU A CA 1
ATOM 2715 C C . GLU A 1 185 ? 7.246 19.902 5.936 1.00 54.31 165 GLU A C 1
ATOM 2716 O O . GLU A 1 185 ? 6.140 20.272 5.557 1.00 62.76 165 GLU A O 1
ATOM 2728 N N . LEU A 1 186 ? 8.061 19.171 5.175 1.00 51.88 166 LEU A N 1
ATOM 2729 C CA . LEU A 1 186 ? 7.653 18.701 3.851 1.00 52.31 166 LEU A CA 1
ATOM 2730 C C . LEU A 1 186 ? 6.430 17.815 3.961 1.00 50.57 166 LEU A C 1
ATOM 2731 O O . LEU A 1 186 ? 5.503 17.910 3.180 1.00 50.68 166 LEU A O 1
ATOM 2747 N N . LEU A 1 187 ? 6.438 16.936 4.948 1.00 43.79 167 LEU A N 1
ATOM 2748 C CA . LEU A 1 187 ? 5.389 15.948 5.096 1.00 38.40 167 LEU A CA 1
ATOM 2749 C C . LEU A 1 187 ? 4.086 16.629 5.510 1.00 52.85 167 LEU A C 1
ATOM 2750 O O . LEU A 1 187 ? 3.012 16.286 5.024 1.00 49.20 167 LEU A O 1
ATOM 2766 N N . GLN A 1 188 ? 4.183 17.582 6.428 1.00 52.20 168 GLN A N 1
ATOM 2767 C CA . GLN A 1 188 ? 3.014 18.332 6.861 1.00 48.34 168 GLN A CA 1
ATOM 2768 C C . GLN A 1 188 ? 2.542 19.207 5.712 1.00 53.63 168 GLN A C 1
ATOM 2769 O O . GLN A 1 188 ? 1.348 19.435 5.549 1.00 79.87 168 GLN A O 1
ATOM 2783 N N . ARG A 1 189 ? 3.492 19.679 4.906 1.00 45.77 169 ARG A N 1
ATOM 2784 C CA . ARG A 1 189 ? 3.184 20.543 3.767 1.00 61.09 169 ARG A CA 1
ATOM 2785 C C . ARG A 1 189 ? 2.413 19.746 2.727 1.00 52.26 169 ARG A C 1
ATOM 2786 O O . ARG A 1 189 ? 1.433 20.225 2.154 1.00 67.10 169 ARG A O 1
ATOM 2807 N N . ASN A 1 190 ? 2.866 18.518 2.499 1.00 44.86 170 ASN A N 1
ATOM 2808 C CA . ASN A 1 190 ? 2.243 17.625 1.536 1.00 56.34 170 ASN A CA 1
ATOM 2809 C C . ASN A 1 190 ? 0.956 17.043 2.094 1.00 55.15 170 ASN A C 1
ATOM 2810 O O . ASN A 1 190 ? 0.084 16.606 1.348 1.00 62.18 170 ASN A O 1
ATOM 2821 N N . LEU A 1 191 ? 0.849 17.029 3.420 1.00 63.63 171 LEU A N 1
ATOM 2822 C CA . LEU A 1 191 ? -0.351 16.548 4.088 1.00 58.45 171 LEU A CA 1
ATOM 2823 C C . LEU A 1 191 ? -1.461 17.586 3.992 1.00 82.50 171 LEU A C 1
ATOM 2824 O O . LEU A 1 191 ? -2.631 17.240 3.825 1.00 72.38 171 LEU A O 1
ATOM 2840 N N . LYS A 1 192 ? -1.080 18.856 4.110 1.00 65.66 172 LYS A N 1
ATOM 2841 C CA . LYS A 1 192 ? -2.012 19.973 3.992 1.00 96.79 172 LYS A CA 1
ATOM 2842 C C . LYS A 1 192 ? -2.993 19.738 2.848 1.00 102.56 172 LYS A C 1
ATOM 2843 O O . LYS A 1 192 ? -4.154 20.137 2.922 1.00 105.25 172 LYS A O 1
ATOM 2862 N N . ARG A 1 193 ? -2.515 19.089 1.791 1.00 101.35 173 ARG A N 1
ATOM 2863 C CA . ARG A 1 193 ? -3.367 18.716 0.669 1.00 83.88 173 ARG A CA 1
ATOM 2864 C C . ARG A 1 193 ? -4.405 17.685 1.090 1.00 71.18 173 ARG A C 1
ATOM 2865 O O . ARG A 1 193 ? -5.482 18.035 1.569 1.00 105.05 173 ARG A O 1
#

CATH classification: 3.40.390.10

Secondary structure (DSSP, 8-state):
-PPTT-S-EEEEEESSS--TTHHHHHHHHHHHHHHHH-S-EEEEEE----GGGEETTTTEEEHHHHHHHHHT--S--SEEEEEESS-EE-TT-S-BSEEE-SSSSEEEEE-TTT--SSHHHHHHHHHHHHHHHHHHHTT----S-TTSTTS--SSHHHHHHS-SS--HHHHHHHHHHH--

Radius of gyration: 15.1 Å; Cα contacts (8 Å, |Δi|>4): 369; chains: 1; bounding box: 42×39×31 Å

Nearest PDB structures (foldseek):
  2x7m-assembly1_A  TM=1.006E+00  e=4.020E-39  Methanopyrus kandleri AV19
  3zvs-assembly3_C  TM=9.113E-01  e=1.128E-17  Archaeoglobus fulgidus
  3lmc-assembly1_A  TM=7.915E-01  e=3.738E-14  Methanocorpusculum labreanum Z
  3r6w-assembly1_B-2  TM=4.448E-01  e=3.645E-01  Pseudomonas aeruginosa
  4n9q-assembly1_A  TM=4.305E-01  e=5.658E-01  Pseudomonas aeruginosa PAO1

GO terms:
  GO:0008270 zinc ion binding (F, IDA)